Protein AF-A0A7J6QIU1-F1 (afdb_monomer_lite)

InterPro domains:
  IPR001313 Pumilio RNA-binding repeat [PF22493] (94-292)
  IPR011989 Armadillo-like helical [G3DSA:1.25.10.10] (84-327)
  IPR016024 Armadillo-type fold [SSF48371] (84-290)
  IPR040000 Nucleolar protein 9 [PTHR13102] (8-324)

Structure (mmCIF, N/CA/C/O backbone):
data_AF-A0A7J6QIU1-F1
#
_entry.id   AF-A0A7J6QIU1-F1
#
loop_
_atom_site.group_PDB
_atom_site.id
_atom_site.type_symbol
_atom_site.label_atom_id
_atom_site.label_alt_id
_atom_site.label_comp_id
_atom_site.label_asym_id
_atom_site.label_entity_id
_atom_site.label_seq_id
_atom_site.pdbx_PDB_ins_code
_atom_site.Cartn_x
_atom_site.Cartn_y
_atom_site.Cartn_z
_atom_site.occupancy
_atom_site.B_iso_or_equiv
_atom_site.auth_seq_id
_atom_site.auth_comp_id
_atom_site.auth_asym_id
_atom_site.auth_atom_id
_atom_site.pdbx_PDB_model_num
ATOM 1 N N . MET A 1 1 ? -42.767 -22.119 -33.514 1.00 36.78 1 MET A N 1
ATOM 2 C CA . MET A 1 1 ? -41.314 -21.847 -33.456 1.00 36.78 1 MET A CA 1
ATOM 3 C C . MET A 1 1 ? -41.121 -20.364 -33.173 1.00 36.78 1 MET A C 1
ATOM 5 O O . MET A 1 1 ? -41.466 -19.551 -34.016 1.00 36.78 1 MET A O 1
ATOM 9 N N . ALA A 1 2 ? -40.679 -20.018 -31.964 1.00 30.23 2 ALA A N 1
ATOM 10 C CA . ALA A 1 2 ? -40.551 -18.645 -31.479 1.00 30.23 2 ALA A CA 1
ATOM 11 C C . ALA A 1 2 ? -39.072 -18.321 -31.211 1.00 30.23 2 ALA A C 1
ATOM 13 O O . ALA A 1 2 ? -38.379 -19.112 -30.572 1.00 30.23 2 ALA A O 1
ATOM 14 N N . ARG A 1 3 ? -38.589 -17.160 -31.667 1.00 31.58 3 ARG A N 1
ATOM 15 C CA . ARG A 1 3 ? -37.343 -16.544 -31.185 1.00 31.58 3 ARG A CA 1
ATOM 16 C C . ARG A 1 3 ? -37.583 -15.052 -30.982 1.00 31.58 3 ARG A C 1
ATOM 18 O O . ARG A 1 3 ? -37.789 -14.312 -31.937 1.00 31.58 3 ARG A O 1
ATOM 25 N N . GLY A 1 4 ? -37.623 -14.673 -29.706 1.00 28.19 4 GLY A N 1
ATOM 26 C CA . GLY A 1 4 ? -37.932 -13.340 -29.206 1.00 28.19 4 GLY A CA 1
ATOM 27 C C . GLY A 1 4 ? -36.734 -12.392 -29.204 1.00 28.19 4 GLY A C 1
ATOM 28 O O . GLY A 1 4 ? -35.572 -12.806 -29.212 1.00 28.19 4 GLY A O 1
ATOM 29 N N . GLY A 1 5 ? -37.076 -11.104 -29.207 1.00 27.61 5 GLY A N 1
ATOM 30 C CA . GLY A 1 5 ? -36.184 -9.959 -29.316 1.00 27.61 5 GLY A CA 1
ATOM 31 C C . GLY A 1 5 ? -35.205 -9.797 -28.152 1.00 27.61 5 GLY A C 1
ATOM 32 O O . GLY A 1 5 ? -35.505 -10.087 -26.995 1.00 27.61 5 GLY A O 1
ATOM 33 N N . ARG A 1 6 ? -34.017 -9.274 -28.474 1.00 31.78 6 ARG A N 1
ATOM 34 C CA . ARG A 1 6 ? -33.036 -8.786 -27.500 1.00 31.78 6 ARG A CA 1
ATOM 35 C C . ARG A 1 6 ? -33.306 -7.311 -27.213 1.00 31.78 6 ARG A C 1
ATOM 37 O O . ARG A 1 6 ? -33.103 -6.458 -28.073 1.00 31.78 6 ARG A O 1
ATOM 44 N N . ASN A 1 7 ? -33.718 -7.030 -25.981 1.00 31.08 7 ASN A N 1
ATOM 45 C CA . ASN A 1 7 ? -33.859 -5.684 -25.439 1.00 31.08 7 ASN A CA 1
ATOM 46 C C . ASN A 1 7 ? -32.484 -5.025 -25.234 1.00 31.08 7 ASN A C 1
ATOM 48 O O . ASN A 1 7 ? -31.711 -5.424 -24.364 1.00 31.08 7 ASN A O 1
ATOM 52 N N . ARG A 1 8 ? -32.209 -3.973 -26.012 1.00 30.28 8 ARG A N 1
ATOM 53 C CA . ARG A 1 8 ? -31.199 -2.942 -25.725 1.00 30.28 8 ARG A CA 1
ATOM 54 C C . ARG A 1 8 ? -31.818 -1.944 -24.740 1.00 30.28 8 ARG A C 1
ATOM 56 O O . ARG A 1 8 ? -32.679 -1.164 -25.138 1.00 30.28 8 ARG A O 1
ATOM 63 N N . ARG A 1 9 ? -31.388 -1.931 -23.475 1.00 31.69 9 ARG A N 1
ATOM 64 C CA . ARG A 1 9 ? -31.675 -0.806 -22.567 1.00 31.69 9 ARG A CA 1
ATOM 65 C C . ARG A 1 9 ? -30.620 0.282 -22.780 1.00 31.69 9 ARG A C 1
ATOM 67 O O . ARG A 1 9 ? -29.434 0.048 -22.573 1.00 31.69 9 ARG A O 1
ATOM 74 N N . LYS A 1 10 ? -31.086 1.438 -23.258 1.00 30.11 10 LYS A N 1
ATOM 75 C CA . LYS A 1 10 ? -30.358 2.707 -23.372 1.00 30.11 10 LYS A CA 1
ATOM 76 C C . LYS A 1 10 ? -30.157 3.288 -21.965 1.00 30.11 10 LYS A C 1
ATOM 78 O O . LYS A 1 10 ? -31.114 3.320 -21.195 1.00 30.11 10 LYS A O 1
ATOM 83 N N . SER A 1 11 ? -28.947 3.742 -21.640 1.00 30.48 11 SER A N 1
ATOM 84 C CA . SER A 1 11 ? -28.700 4.578 -20.461 1.00 30.48 11 SER A CA 1
ATOM 85 C C . SER A 1 11 ? -29.216 5.985 -20.752 1.00 30.48 11 SER A C 1
ATOM 87 O O . SER A 1 11 ? -28.728 6.649 -21.667 1.00 30.48 11 SER A O 1
ATOM 89 N N . VAL A 1 12 ? -30.233 6.408 -20.010 1.00 29.86 12 VAL A N 1
ATOM 90 C CA . VAL A 1 12 ? -30.783 7.764 -20.057 1.00 29.86 12 VAL A CA 1
ATOM 91 C C . VAL A 1 12 ? -29.839 8.676 -19.276 1.00 29.86 12 VAL A C 1
ATOM 93 O O . VAL A 1 12 ? -29.546 8.409 -18.113 1.00 29.86 12 VAL A O 1
ATOM 96 N N . GLY A 1 13 ? -29.318 9.703 -19.948 1.00 24.77 13 GLY A N 1
ATOM 97 C CA . GLY A 1 13 ? -28.590 10.801 -19.322 1.00 24.77 13 GLY A CA 1
ATOM 98 C C . GLY A 1 13 ? -29.571 11.777 -18.681 1.00 24.77 13 GLY A C 1
ATOM 99 O O . GLY A 1 13 ? -30.611 12.073 -19.264 1.00 24.77 13 GLY A O 1
ATOM 100 N N . TYR A 1 14 ? -29.238 12.266 -17.491 1.00 26.31 14 TYR A N 1
ATOM 101 C CA . TYR A 1 14 ? -29.950 13.370 -16.860 1.00 26.31 14 TYR A CA 1
ATOM 102 C C . TYR A 1 14 ? -29.273 14.686 -17.253 1.00 26.31 14 TYR A C 1
ATOM 104 O O . TYR A 1 14 ? -28.137 14.951 -16.864 1.00 26.31 14 TYR A O 1
ATOM 112 N N . GLN A 1 15 ? -29.978 15.476 -18.063 1.00 27.39 15 GLN A N 1
ATOM 113 C CA . GLN A 1 15 ? -29.749 16.909 -18.232 1.00 27.39 15 GLN A CA 1
ATOM 114 C C . GLN A 1 15 ? -30.220 17.628 -16.963 1.00 27.39 15 GLN A C 1
ATOM 116 O O . GLN A 1 15 ? -31.319 17.369 -16.478 1.00 27.39 15 GLN A O 1
ATOM 121 N N . GLN A 1 16 ? -29.386 18.523 -16.435 1.00 29.70 16 GLN A N 1
ATOM 122 C CA . GLN A 1 16 ? -29.794 19.527 -15.456 1.00 29.70 16 GLN A CA 1
ATOM 123 C C . GLN A 1 16 ? -30.553 20.637 -16.185 1.00 29.70 16 GLN A C 1
ATOM 125 O O . GLN A 1 16 ? -30.027 21.233 -17.125 1.00 29.70 16 GLN A O 1
ATOM 130 N N . GLN A 1 17 ? -31.770 20.913 -15.732 1.00 28.75 17 GLN A N 1
ATOM 131 C CA . GLN A 1 17 ? -32.509 22.131 -16.032 1.00 28.75 17 GLN A CA 1
ATOM 132 C C . GLN A 1 17 ? -32.876 22.745 -14.676 1.00 28.75 17 GLN A C 1
ATOM 134 O O . GLN A 1 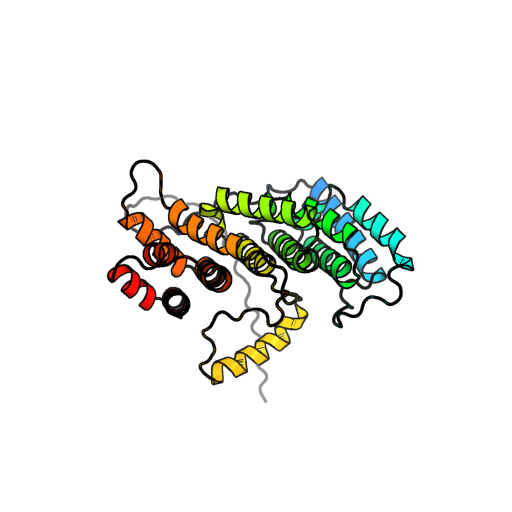17 ? -33.402 22.049 -13.809 1.00 28.75 17 GLN A O 1
ATOM 139 N N . GLN A 1 18 ? -32.456 23.993 -14.475 1.00 30.31 18 GLN A N 1
ATOM 140 C CA . GLN A 1 18 ? -32.787 24.828 -13.321 1.00 30.31 18 GLN A CA 1
ATOM 141 C C . GLN A 1 18 ? -34.277 25.170 -13.341 1.00 30.31 18 GLN A C 1
ATOM 143 O O . GLN A 1 18 ? -34.798 25.403 -14.425 1.00 30.31 18 GLN A O 1
ATOM 148 N N . ASP A 1 19 ? -34.901 25.230 -12.164 1.00 25.64 19 ASP A N 1
ATOM 149 C CA . ASP A 1 19 ? -35.848 26.286 -11.787 1.00 25.64 19 ASP A CA 1
ATOM 150 C C . ASP A 1 19 ? -36.018 26.312 -10.254 1.00 25.64 19 ASP A C 1
ATOM 152 O O . ASP A 1 19 ? -36.034 25.269 -9.592 1.00 25.64 19 ASP A O 1
ATOM 156 N N . ASP A 1 20 ? -36.067 27.534 -9.720 1.00 29.69 20 ASP A N 1
ATOM 157 C CA . ASP A 1 20 ? -36.323 27.922 -8.328 1.00 29.69 20 ASP A CA 1
ATOM 158 C C . ASP A 1 20 ? -37.738 27.521 -7.869 1.00 29.69 20 ASP A C 1
ATOM 160 O O . ASP A 1 20 ? -38.693 27.725 -8.611 1.00 29.69 20 ASP A O 1
ATOM 164 N N . ASP A 1 21 ? -37.892 27.010 -6.637 1.00 29.33 21 ASP A N 1
ATOM 165 C CA . ASP A 1 21 ? -38.668 27.688 -5.580 1.00 29.33 21 ASP A CA 1
ATOM 166 C C . ASP A 1 21 ? -38.754 26.884 -4.258 1.00 29.33 21 ASP A C 1
ATOM 168 O O . ASP A 1 21 ? -39.082 25.700 -4.216 1.00 29.33 21 ASP A O 1
ATOM 172 N N . THR A 1 22 ? -38.456 27.599 -3.172 1.00 33.88 22 THR A N 1
ATOM 173 C CA . THR A 1 22 ? -38.810 27.434 -1.744 1.00 33.88 22 THR A CA 1
ATOM 174 C C . THR A 1 22 ? -39.519 26.157 -1.222 1.00 33.88 22 THR A C 1
ATOM 176 O O . THR A 1 22 ? -40.690 25.920 -1.508 1.00 33.88 22 THR A O 1
ATOM 179 N N . ARG A 1 23 ? -38.894 25.460 -0.245 1.00 29.14 23 ARG A N 1
ATOM 180 C CA . ARG A 1 23 ? -39.424 25.203 1.128 1.00 29.14 23 ARG A CA 1
ATOM 181 C C . ARG A 1 23 ? -38.538 24.275 1.980 1.00 29.14 23 ARG A C 1
ATOM 183 O O . ARG A 1 23 ? -37.731 23.508 1.477 1.00 29.14 23 ARG A O 1
ATOM 190 N N . ASN A 1 24 ? -38.722 24.450 3.284 1.00 30.06 24 ASN A N 1
ATOM 191 C CA . ASN A 1 24 ? -37.885 24.096 4.424 1.00 30.06 24 ASN A CA 1
ATOM 192 C C . ASN A 1 24 ? -38.049 22.640 4.920 1.00 30.06 24 ASN A C 1
ATOM 194 O O . ASN A 1 24 ? -39.092 22.027 4.706 1.00 30.06 24 ASN A O 1
ATOM 198 N N . ASP A 1 25 ? -37.042 22.227 5.695 1.00 29.19 25 ASP A N 1
ATOM 199 C CA . ASP A 1 25 ? -37.013 21.222 6.771 1.00 29.19 25 ASP A CA 1
ATOM 200 C C . ASP A 1 25 ? -36.738 19.726 6.484 1.00 29.19 25 ASP A C 1
ATOM 202 O O . ASP A 1 25 ? -37.529 18.966 5.933 1.00 29.19 25 ASP A O 1
ATOM 206 N N . ASP A 1 26 ? -35.584 19.351 7.047 1.00 28.38 26 ASP A N 1
ATOM 207 C CA . ASP A 1 26 ? -35.326 18.228 7.948 1.00 28.38 26 ASP A CA 1
ATOM 208 C C . ASP A 1 26 ? -34.784 16.878 7.444 1.00 28.38 26 ASP A C 1
ATOM 210 O O . ASP A 1 26 ? -35.423 16.067 6.778 1.00 28.38 26 ASP A O 1
ATOM 214 N N . ASN A 1 27 ? -33.582 16.617 7.969 1.00 33.28 27 ASN A N 1
ATOM 215 C CA . ASN A 1 27 ? -33.066 15.327 8.402 1.00 33.28 27 ASN A CA 1
ATOM 216 C C . ASN A 1 27 ? -32.809 14.266 7.321 1.00 33.28 27 ASN A C 1
ATOM 218 O O . ASN A 1 27 ? -33.385 13.180 7.307 1.00 33.28 27 ASN A O 1
ATOM 222 N N . THR A 1 28 ? -31.833 14.543 6.458 1.00 28.92 28 THR A N 1
ATOM 223 C CA . THR A 1 28 ? -31.061 13.482 5.797 1.00 28.92 28 THR A CA 1
ATOM 224 C C . THR A 1 28 ? -29.641 13.514 6.337 1.00 28.92 28 THR A C 1
ATOM 226 O O . THR A 1 28 ? -28.910 14.483 6.145 1.00 28.92 28 THR A O 1
ATOM 229 N N . THR A 1 29 ? -29.264 12.441 7.030 1.00 33.94 29 THR A N 1
ATOM 230 C CA . THR A 1 29 ? -27.893 12.104 7.410 1.00 33.94 29 THR A CA 1
ATOM 231 C C . THR A 1 29 ? -27.000 12.191 6.178 1.00 33.94 29 THR A C 1
ATOM 233 O O . THR A 1 29 ? -26.947 11.288 5.341 1.00 33.94 29 THR A O 1
ATOM 236 N N . ALA A 1 30 ? -26.329 13.331 6.035 1.00 31.30 30 ALA A N 1
ATOM 237 C CA . ALA A 1 30 ? -25.348 13.542 4.996 1.00 31.30 30 ALA A CA 1
ATOM 238 C C . ALA A 1 30 ? -24.200 12.563 5.245 1.00 31.30 30 ALA A C 1
ATOM 240 O O . ALA A 1 30 ? -23.493 12.665 6.247 1.00 31.30 30 ALA A O 1
ATOM 241 N N . ALA A 1 31 ? -24.018 11.606 4.334 1.00 31.16 31 ALA A N 1
ATOM 242 C CA . ALA A 1 31 ? -22.770 10.864 4.253 1.00 31.16 31 ALA A CA 1
ATOM 243 C C . ALA A 1 31 ? -21.611 11.880 4.241 1.00 31.16 31 ALA A C 1
ATOM 245 O O . ALA A 1 31 ? -21.725 12.896 3.539 1.00 31.16 31 ALA A O 1
ATOM 246 N N . PRO A 1 32 ? -20.530 11.656 5.010 1.00 36.25 32 PRO A N 1
ATOM 247 C CA . PRO A 1 32 ? -19.437 12.610 5.083 1.00 36.25 32 PRO A CA 1
ATOM 248 C C . PRO A 1 32 ? -18.930 12.879 3.666 1.00 36.25 32 PRO A C 1
ATOM 250 O O . PRO A 1 32 ? -18.638 11.960 2.894 1.00 36.25 32 PRO A O 1
ATOM 253 N N . ARG A 1 33 ? -18.936 14.164 3.297 1.00 36.44 33 ARG A N 1
ATOM 254 C CA . ARG A 1 33 ? -18.501 14.638 1.986 1.00 36.44 33 ARG A CA 1
ATOM 255 C C . ARG A 1 33 ? -17.090 14.115 1.752 1.00 36.44 33 ARG A C 1
ATOM 257 O O . ARG A 1 33 ? -16.211 14.310 2.582 1.00 36.44 33 ARG A O 1
ATOM 264 N N . ARG A 1 34 ? -16.892 13.445 0.617 1.00 39.56 34 ARG A N 1
ATOM 265 C CA . ARG A 1 34 ? -15.575 13.063 0.109 1.00 39.56 34 ARG A CA 1
ATOM 266 C C . ARG A 1 34 ? -14.724 14.334 0.096 1.00 39.56 34 ARG A C 1
ATOM 268 O O . ARG A 1 34 ? -14.998 15.214 -0.718 1.00 39.56 34 ARG A O 1
ATOM 275 N N . ASN A 1 35 ? -13.775 14.460 1.025 1.00 43.00 35 ASN A N 1
ATOM 276 C CA . ASN A 1 35 ? -12.817 15.559 0.998 1.00 43.00 35 ASN A CA 1
ATOM 277 C C . ASN A 1 35 ? -12.198 15.594 -0.407 1.00 43.00 35 ASN A C 1
ATOM 279 O O . ASN A 1 35 ? -11.912 14.547 -0.995 1.00 43.00 35 ASN A O 1
ATOM 283 N N . GLU A 1 36 ? -12.034 16.790 -0.969 1.00 47.22 36 GLU A N 1
ATOM 284 C CA . GLU A 1 36 ? -11.439 17.034 -2.291 1.00 47.22 36 GLU A CA 1
ATOM 285 C C . GLU A 1 36 ? -9.927 16.708 -2.324 1.00 47.22 36 GLU A C 1
ATOM 287 O O . GLU A 1 36 ? -9.156 17.320 -3.051 1.00 47.22 36 GLU A O 1
ATOM 292 N N . THR A 1 37 ? -9.473 15.734 -1.534 1.00 56.28 37 THR A N 1
ATOM 293 C CA . THR A 1 37 ? -8.076 15.322 -1.335 1.00 56.28 37 THR A CA 1
ATOM 294 C C . THR A 1 37 ? -7.555 14.385 -2.426 1.00 56.28 37 THR A C 1
ATOM 296 O O . THR A 1 37 ? -6.500 13.771 -2.279 1.00 56.28 37 THR A O 1
ATOM 299 N N . GLY A 1 38 ? -8.280 14.266 -3.541 1.00 59.56 38 GLY A N 1
ATOM 300 C CA . GLY A 1 38 ? -7.782 13.582 -4.727 1.00 59.56 38 GLY A CA 1
ATOM 301 C C . GLY A 1 38 ? -6.677 14.393 -5.413 1.00 59.56 38 GLY A C 1
ATOM 302 O O . GLY A 1 38 ? -6.621 15.616 -5.270 1.00 59.56 38 GLY A O 1
ATOM 303 N N . PRO A 1 39 ? -5.801 13.742 -6.192 1.00 69.50 39 PRO A N 1
ATOM 304 C CA . PRO A 1 39 ? -4.789 14.466 -6.943 1.00 69.50 39 PRO A CA 1
ATOM 305 C C . PRO A 1 39 ? -5.426 15.466 -7.922 1.00 69.50 39 PRO A C 1
ATOM 307 O O . PRO A 1 39 ? -6.485 15.184 -8.497 1.00 69.50 39 PRO A O 1
ATOM 310 N N . PRO A 1 40 ? -4.780 16.621 -8.163 1.00 74.25 40 PRO A N 1
ATOM 311 C CA . PRO A 1 40 ? -5.314 17.647 -9.047 1.00 74.25 40 PRO A CA 1
ATOM 312 C C . PRO A 1 40 ? -5.451 17.140 -10.486 1.00 74.25 40 PRO A C 1
ATOM 314 O O . PRO A 1 40 ? -4.697 16.284 -10.959 1.00 74.25 40 PRO A O 1
ATOM 317 N N . ALA A 1 41 ? -6.402 17.718 -11.220 1.00 77.19 41 ALA A N 1
ATOM 318 C CA . ALA A 1 41 ? -6.614 17.382 -12.621 1.00 77.19 41 ALA A CA 1
ATOM 319 C C . ALA A 1 41 ? -5.357 17.666 -13.465 1.00 77.19 41 ALA A C 1
ATOM 321 O O . ALA A 1 41 ? -4.761 18.741 -13.408 1.00 77.19 41 ALA A O 1
ATOM 322 N N . ARG A 1 42 ? -4.972 16.697 -14.303 1.0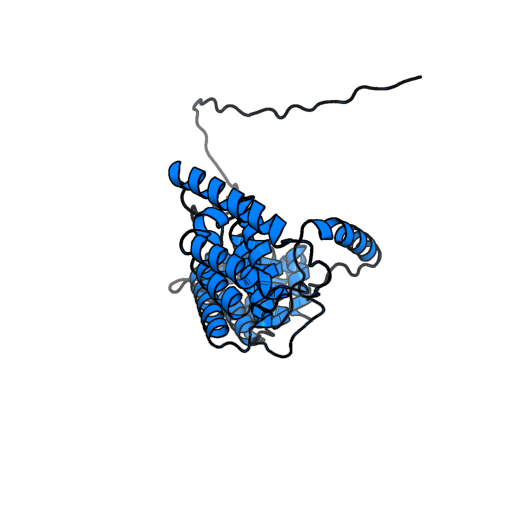0 82.00 42 ARG A N 1
ATOM 323 C CA . ARG A 1 42 ? -3.783 16.801 -15.163 1.00 82.00 42 ARG A CA 1
ATOM 324 C C . ARG A 1 42 ? -3.951 17.813 -16.295 1.00 82.00 42 ARG A C 1
ATOM 326 O O . ARG A 1 42 ? -4.988 17.833 -16.966 1.00 82.00 42 ARG A O 1
ATOM 333 N N . SER A 1 43 ? -2.867 18.528 -16.602 1.00 88.25 43 SER A N 1
ATOM 334 C CA . SER A 1 43 ? -2.737 19.322 -17.830 1.00 88.25 43 SER A CA 1
ATOM 335 C C . SER A 1 43 ? -2.778 18.439 -19.088 1.00 88.25 43 SER A C 1
ATOM 337 O O . SER A 1 43 ? -2.516 17.235 -19.033 1.00 88.25 43 SER A O 1
ATOM 339 N N . LEU A 1 44 ? -3.093 19.025 -20.250 1.00 87.81 44 LEU A N 1
ATOM 340 C CA . LEU A 1 44 ? -3.106 18.294 -21.528 1.00 87.81 44 LEU A CA 1
ATOM 341 C C . LEU A 1 44 ? -1.732 17.705 -21.875 1.00 87.81 44 LEU A C 1
ATOM 343 O O . LEU A 1 44 ? -1.653 16.544 -22.265 1.00 87.81 44 LEU A O 1
ATOM 347 N N . ALA A 1 45 ? -0.657 18.464 -21.651 1.00 90.38 45 ALA A N 1
ATOM 348 C CA . ALA A 1 45 ? 0.709 17.988 -21.866 1.00 90.38 45 ALA A CA 1
ATOM 349 C C . ALA A 1 45 ? 1.044 16.782 -20.971 1.00 90.38 45 ALA A C 1
ATOM 351 O O . ALA A 1 45 ? 1.616 15.800 -21.439 1.00 90.38 45 ALA A O 1
ATOM 352 N N . ALA A 1 46 ? 0.622 16.808 -19.701 1.00 89.38 46 ALA A N 1
ATOM 353 C CA . ALA A 1 46 ? 0.810 15.686 -18.784 1.00 89.38 46 ALA A CA 1
ATOM 354 C C . ALA A 1 46 ? 0.009 14.443 -19.209 1.00 89.38 46 ALA A C 1
ATOM 356 O O . ALA A 1 46 ? 0.479 13.320 -19.036 1.00 89.38 46 ALA A O 1
ATOM 357 N N . LYS A 1 47 ? -1.187 14.627 -19.784 1.00 89.75 47 LYS A N 1
ATOM 358 C CA . LYS A 1 47 ? -1.988 13.521 -20.329 1.00 89.75 47 LYS A CA 1
ATOM 359 C C . LYS A 1 47 ? -1.319 12.875 -21.536 1.00 89.75 47 LYS A C 1
ATOM 361 O O . LYS A 1 47 ? -1.308 11.652 -21.609 1.00 89.75 47 LYS A O 1
ATOM 366 N N . GLU A 1 48 ? -0.770 13.664 -22.453 1.00 92.88 48 GLU A N 1
ATOM 367 C CA . GLU A 1 48 ? -0.101 13.116 -23.636 1.00 92.88 48 GLU A CA 1
ATOM 368 C C . GLU A 1 48 ? 1.175 12.369 -23.249 1.00 92.88 48 GLU A C 1
ATOM 370 O O . GLU A 1 48 ? 1.324 11.194 -23.571 1.00 92.88 48 GLU A O 1
ATOM 375 N N . LYS A 1 49 ? 1.997 12.977 -22.387 1.00 93.38 49 LYS A N 1
ATOM 376 C CA . LYS A 1 49 ? 3.189 12.325 -21.843 1.00 93.38 49 LYS A CA 1
ATOM 377 C C . LYS A 1 49 ? 2.868 11.018 -21.102 1.00 93.38 49 LYS A C 1
ATOM 379 O O . LYS A 1 49 ? 3.592 10.035 -21.232 1.00 93.38 49 LYS A O 1
ATOM 384 N N . ALA A 1 50 ? 1.759 10.965 -20.358 1.00 92.75 50 ALA A N 1
ATOM 385 C CA . ALA A 1 50 ? 1.312 9.734 -19.703 1.00 92.75 50 ALA A CA 1
ATOM 386 C C . ALA A 1 50 ? 0.947 8.624 -20.706 1.00 92.75 50 ALA A C 1
ATOM 388 O O . ALA A 1 50 ? 1.215 7.451 -20.434 1.00 92.75 50 ALA A O 1
ATOM 389 N N . LYS A 1 51 ? 0.351 8.968 -21.857 1.00 94.25 51 LYS A N 1
ATOM 390 C CA . LYS A 1 51 ? 0.048 7.994 -22.916 1.00 94.25 51 LYS A CA 1
ATOM 391 C C . LYS A 1 51 ? 1.322 7.449 -23.545 1.00 94.25 51 LYS A C 1
ATOM 393 O O . LYS A 1 51 ? 1.420 6.233 -23.699 1.00 94.25 51 LYS A O 1
ATOM 398 N N . ASP A 1 52 ? 2.280 8.318 -23.852 1.00 95.50 52 ASP A N 1
ATOM 399 C CA . ASP A 1 52 ? 3.563 7.923 -24.440 1.00 95.50 52 ASP A CA 1
ATOM 400 C C . ASP A 1 52 ? 4.307 6.969 -23.508 1.00 95.50 52 ASP A C 1
ATOM 402 O O . ASP A 1 52 ? 4.681 5.865 -23.907 1.00 95.50 52 ASP A O 1
ATOM 406 N N . LEU A 1 53 ? 4.400 7.327 -22.225 1.00 95.25 53 LEU A N 1
ATOM 407 C CA . LEU A 1 53 ? 5.045 6.496 -21.212 1.00 95.25 53 LEU A CA 1
ATOM 408 C C . LEU A 1 53 ? 4.306 5.165 -20.994 1.00 95.25 53 LEU A C 1
ATOM 410 O O . LEU A 1 53 ? 4.922 4.115 -20.814 1.00 95.25 53 LEU A O 1
ATOM 414 N N . THR A 1 54 ? 2.974 5.178 -21.066 1.00 94.50 54 THR A N 1
ATOM 415 C CA . THR A 1 54 ? 2.162 3.953 -21.005 1.00 94.50 54 THR A CA 1
ATOM 416 C C . THR A 1 54 ? 2.398 3.058 -22.222 1.00 94.50 54 THR A C 1
ATOM 418 O O . THR A 1 54 ? 2.452 1.836 -22.081 1.00 94.50 54 THR A O 1
ATOM 421 N N . SER A 1 55 ? 2.536 3.642 -23.415 1.00 94.81 55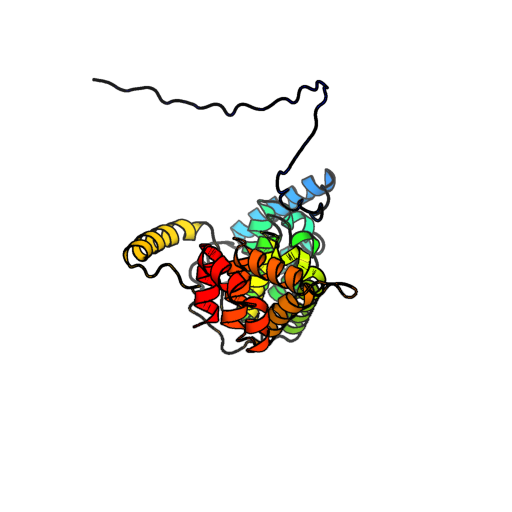 SER A N 1
ATOM 422 C CA . SER A 1 55 ? 2.862 2.913 -24.643 1.00 94.81 55 SER A CA 1
ATOM 423 C C . SER A 1 55 ? 4.254 2.290 -24.551 1.00 94.81 55 SER A C 1
ATOM 425 O O . SER A 1 55 ? 4.412 1.098 -24.805 1.00 94.81 55 SER A O 1
ATOM 427 N N . TYR A 1 56 ? 5.237 3.057 -24.075 1.00 94.56 56 TYR A N 1
ATOM 428 C CA . TYR A 1 56 ? 6.592 2.578 -23.819 1.00 94.56 56 TYR A CA 1
ATOM 429 C C . TYR A 1 56 ? 6.604 1.381 -22.856 1.00 94.56 56 TYR A C 1
ATOM 431 O O . TYR A 1 56 ? 7.106 0.311 -23.205 1.00 94.56 56 TYR A O 1
ATOM 439 N N . LEU A 1 57 ? 5.960 1.504 -21.688 1.00 92.56 57 LEU A N 1
ATOM 440 C CA . LEU A 1 57 ? 5.871 0.407 -20.719 1.00 92.56 57 LEU A CA 1
ATOM 441 C C . LEU A 1 57 ? 5.098 -0.811 -21.231 1.00 92.56 57 LEU A C 1
ATOM 443 O O . LEU A 1 57 ? 5.336 -1.930 -20.771 1.00 92.56 57 LEU A O 1
ATOM 447 N N . ARG A 1 58 ? 4.157 -0.624 -22.159 1.00 91.88 58 ARG A N 1
ATOM 448 C CA . ARG A 1 58 ? 3.485 -1.745 -22.818 1.00 91.88 58 ARG A CA 1
ATOM 449 C C . ARG A 1 58 ? 4.465 -2.521 -23.688 1.00 91.88 58 ARG A C 1
ATOM 451 O O . ARG A 1 58 ? 4.566 -3.727 -23.494 1.00 91.88 58 ARG A O 1
ATOM 458 N N . SER A 1 59 ? 5.199 -1.840 -24.565 1.00 90.44 59 SER A N 1
ATOM 459 C CA . SER A 1 59 ? 6.185 -2.463 -25.457 1.00 90.44 59 SER A CA 1
ATOM 460 C C . SER A 1 59 ? 7.291 -3.164 -24.670 1.00 90.44 59 SER A C 1
ATOM 462 O O . SER A 1 59 ? 7.601 -4.326 -24.916 1.00 90.44 59 SER A O 1
ATOM 464 N N . VAL A 1 60 ? 7.826 -2.498 -23.643 1.00 88.31 60 VAL A N 1
ATOM 465 C CA . VAL A 1 60 ? 8.772 -3.097 -22.689 1.00 88.31 60 VAL A CA 1
ATOM 466 C C . VAL A 1 60 ? 8.156 -4.317 -22.014 1.00 88.31 60 VAL A C 1
ATOM 468 O O . VAL A 1 60 ? 8.809 -5.344 -21.854 1.00 88.31 60 VAL A O 1
ATOM 471 N N . GLY A 1 61 ? 6.884 -4.220 -21.632 1.00 85.44 61 GLY A N 1
ATOM 472 C CA . GLY A 1 61 ? 6.166 -5.304 -20.988 1.00 85.44 61 GLY A CA 1
ATOM 473 C C . GLY A 1 61 ? 5.998 -6.547 -21.851 1.00 85.44 61 GLY A C 1
ATOM 474 O O . GLY A 1 61 ? 5.989 -7.647 -21.306 1.00 85.44 61 GLY A O 1
ATOM 475 N N . GLU A 1 62 ? 5.896 -6.392 -23.167 1.00 86.12 62 GLU A N 1
ATOM 476 C CA . GLU A 1 62 ? 5.860 -7.507 -24.115 1.00 86.12 62 GLU A CA 1
ATOM 477 C C . GLU A 1 62 ? 7.233 -8.181 -24.229 1.00 86.12 62 GLU A C 1
ATOM 479 O O . GLU A 1 62 ? 7.313 -9.407 -24.179 1.00 86.12 62 GLU A O 1
ATOM 484 N N . VAL A 1 63 ? 8.314 -7.395 -24.271 1.00 83.00 63 VAL A N 1
ATOM 485 C CA . VAL A 1 63 ? 9.695 -7.911 -24.329 1.00 83.00 63 VAL A CA 1
ATOM 486 C C . VAL A 1 63 ? 10.080 -8.633 -23.036 1.00 83.00 63 VAL A C 1
ATOM 488 O O . VAL A 1 63 ? 10.537 -9.773 -23.069 1.00 83.00 63 VAL A O 1
ATOM 491 N N . LEU A 1 64 ? 9.831 -8.003 -21.886 1.00 79.69 64 LEU A N 1
ATOM 492 C CA . LEU A 1 64 ? 10.120 -8.563 -20.561 1.00 79.69 64 LEU A CA 1
ATOM 493 C C . LEU A 1 64 ? 9.080 -9.599 -20.105 1.00 79.69 64 LEU A C 1
ATOM 495 O O . LEU A 1 64 ? 9.198 -10.148 -19.008 1.00 79.69 64 LEU A O 1
ATOM 499 N N . LYS A 1 65 ? 8.035 -9.845 -20.910 1.00 77.75 65 LYS A N 1
ATOM 500 C CA . LYS A 1 65 ? 6.929 -10.763 -20.595 1.00 77.75 65 LYS A CA 1
ATOM 501 C C . LYS A 1 65 ? 6.296 -10.475 -19.229 1.00 77.75 65 LYS A C 1
ATOM 503 O O . LYS A 1 65 ? 5.999 -11.379 -18.439 1.00 77.75 65 LYS A O 1
ATOM 508 N N . LEU A 1 66 ? 6.068 -9.189 -18.946 1.00 70.19 66 LEU A N 1
ATOM 509 C CA . LEU A 1 66 ? 5.461 -8.671 -17.719 1.00 70.19 66 LEU A CA 1
ATOM 510 C C . LEU A 1 66 ? 4.038 -9.237 -17.532 1.00 70.19 66 LEU A C 1
ATOM 512 O O . LEU A 1 66 ? 3.041 -8.629 -17.924 1.00 70.19 66 LEU A O 1
ATOM 516 N N . GLY A 1 67 ? 3.933 -10.409 -16.903 1.00 54.59 67 GLY A N 1
ATOM 517 C CA . GLY A 1 67 ? 2.669 -11.111 -16.655 1.00 54.59 67 GLY A CA 1
ATOM 518 C C . GLY A 1 67 ? 2.702 -12.625 -16.875 1.00 54.59 67 GLY A C 1
ATOM 519 O O . GLY A 1 67 ? 1.772 -13.298 -16.433 1.00 54.59 67 GLY A O 1
ATOM 520 N N . GLU A 1 68 ? 3.751 -13.171 -17.498 1.00 54.91 68 GLU A N 1
ATOM 521 C CA . GLU A 1 68 ? 3.871 -14.619 -17.748 1.00 54.91 68 GLU A CA 1
ATOM 522 C C . GLU A 1 68 ? 4.454 -15.394 -16.555 1.00 54.91 68 GLU A C 1
ATOM 524 O O . GLU A 1 68 ? 4.205 -16.591 -16.429 1.00 54.91 68 GLU A O 1
ATOM 529 N N . ALA A 1 69 ? 5.106 -14.711 -15.605 1.00 50.62 69 ALA A N 1
ATOM 530 C CA . ALA A 1 69 ? 5.661 -15.283 -14.370 1.00 50.62 69 ALA A CA 1
ATOM 531 C C . ALA A 1 69 ? 4.581 -15.651 -13.323 1.00 50.62 69 ALA A C 1
ATOM 533 O O . ALA A 1 69 ? 4.670 -15.321 -12.140 1.00 50.62 69 ALA A O 1
ATOM 534 N N . SER A 1 70 ? 3.517 -16.326 -13.761 1.00 44.34 70 SER A N 1
ATOM 535 C CA . SER A 1 70 ? 2.491 -16.902 -12.885 1.00 44.34 70 SER A CA 1
ATOM 536 C C . SER A 1 70 ? 3.023 -18.080 -12.060 1.00 44.34 70 SER A C 1
ATOM 538 O O . SER A 1 70 ? 2.378 -18.457 -11.082 1.00 44.34 70 SER A O 1
ATOM 540 N N . SER A 1 71 ? 4.159 -18.661 -12.462 1.00 48.12 71 SER A N 1
ATOM 541 C CA . SER A 1 71 ? 4.786 -19.835 -11.847 1.00 48.12 71 SER A CA 1
ATOM 542 C C . SER A 1 71 ? 5.741 -19.508 -10.697 1.00 48.12 71 SER A C 1
ATOM 544 O O . SER A 1 71 ? 6.125 -20.422 -9.981 1.00 48.12 71 SER A O 1
ATOM 546 N N . GLY A 1 72 ? 6.105 -18.237 -10.479 1.00 50.50 72 GLY A N 1
ATOM 547 C CA . GLY A 1 72 ? 7.092 -17.872 -9.453 1.00 50.50 72 GLY A CA 1
ATOM 548 C C . GLY A 1 72 ? 8.521 -18.329 -9.766 1.00 50.50 72 GLY A C 1
ATOM 549 O O . GLY A 1 72 ? 9.403 -18.130 -8.939 1.00 50.50 72 GLY A O 1
ATOM 550 N N . GLU A 1 73 ? 8.757 -18.907 -10.946 1.00 52.97 73 GLU A N 1
ATOM 551 C CA . GLU A 1 73 ? 10.101 -19.203 -11.428 1.00 52.97 73 GLU A CA 1
ATOM 552 C C . GLU A 1 73 ? 10.701 -17.932 -12.052 1.00 52.97 73 GLU A C 1
ATOM 554 O O . GLU A 1 73 ? 10.039 -17.303 -12.890 1.00 52.97 73 GLU A O 1
ATOM 559 N N . PRO A 1 74 ? 11.917 -17.526 -11.640 1.00 60.84 74 PRO A N 1
ATOM 560 C CA . PRO A 1 74 ? 12.647 -16.436 -12.275 1.00 60.84 74 PRO A CA 1
ATOM 561 C C . PRO A 1 74 ? 12.780 -16.683 -13.777 1.00 60.84 74 PRO A C 1
ATOM 563 O O . PRO A 1 74 ? 12.916 -17.827 -14.218 1.00 60.84 74 PRO A O 1
ATOM 566 N N . LEU A 1 75 ? 12.765 -15.619 -14.581 1.00 65.50 75 LEU A N 1
ATOM 567 C CA . LEU A 1 75 ? 13.076 -15.757 -15.999 1.00 65.50 75 LEU A CA 1
ATOM 568 C C . LEU A 1 75 ? 14.502 -16.316 -16.115 1.00 65.50 75 LEU A C 1
ATOM 570 O O . LEU A 1 75 ? 15.431 -15.765 -15.524 1.00 65.50 75 LEU A O 1
ATOM 574 N N . ALA A 1 76 ? 14.672 -17.384 -16.898 1.00 59.84 76 ALA A N 1
ATOM 575 C CA . ALA A 1 76 ? 15.953 -18.075 -17.068 1.00 59.84 76 ALA A CA 1
ATOM 576 C C . ALA A 1 76 ? 17.097 -17.166 -17.571 1.00 59.84 76 ALA A C 1
ATOM 578 O O . ALA A 1 76 ? 18.257 -17.550 -17.471 1.00 59.84 76 ALA A O 1
ATOM 579 N N . ASP A 1 77 ? 16.775 -15.969 -18.080 1.00 69.19 77 ASP A N 1
ATOM 580 C CA . ASP A 1 77 ? 17.741 -14.968 -18.531 1.00 69.19 77 ASP A CA 1
ATOM 581 C C . ASP A 1 77 ? 17.293 -13.525 -18.202 1.00 69.19 77 ASP A C 1
ATOM 583 O O . ASP A 1 77 ? 17.051 -12.683 -19.073 1.00 69.19 77 ASP A O 1
ATOM 587 N N . VAL A 1 78 ? 17.112 -13.222 -16.911 1.00 75.94 78 VAL A N 1
ATOM 588 C CA . VAL A 1 78 ? 16.966 -11.818 -16.473 1.00 75.94 78 VAL A CA 1
ATOM 589 C C . VAL A 1 78 ? 18.242 -11.022 -16.697 1.00 75.94 78 VAL A C 1
ATOM 591 O O . VAL A 1 78 ? 18.162 -9.838 -17.018 1.00 75.94 78 VAL A O 1
ATOM 594 N N . THR A 1 79 ? 19.406 -11.665 -16.595 1.00 75.50 79 THR A N 1
ATOM 595 C CA . THR A 1 79 ? 20.707 -11.009 -16.733 1.00 75.50 79 THR A CA 1
ATOM 596 C C . THR A 1 79 ? 20.875 -10.337 -18.096 1.00 75.50 79 THR A C 1
ATOM 598 O O . THR A 1 79 ? 21.295 -9.180 -18.133 1.00 75.50 79 THR A O 1
ATOM 601 N N . ALA A 1 80 ? 20.472 -10.974 -19.204 1.00 81.69 80 ALA A N 1
ATOM 602 C CA . ALA A 1 80 ? 20.519 -10.342 -20.527 1.00 81.69 80 ALA A CA 1
ATOM 603 C C . ALA A 1 80 ? 19.619 -9.102 -20.650 1.00 81.69 80 ALA A C 1
ATOM 605 O O . ALA A 1 80 ? 19.882 -8.219 -21.465 1.00 81.69 80 ALA A O 1
ATOM 606 N N . ASN A 1 81 ? 18.572 -9.009 -19.827 1.00 85.06 81 ASN A N 1
ATOM 607 C CA . ASN A 1 81 ? 17.612 -7.910 -19.853 1.00 85.06 81 ASN A CA 1
ATOM 608 C C . ASN A 1 81 ? 17.924 -6.796 -18.840 1.00 85.06 81 ASN A C 1
ATOM 610 O O . ASN A 1 81 ? 17.237 -5.775 -18.850 1.00 85.06 81 ASN A O 1
ATOM 614 N N . LEU A 1 82 ? 18.961 -6.934 -18.001 1.00 87.31 82 LEU A N 1
ATOM 615 C CA . LEU A 1 82 ? 19.336 -5.918 -17.006 1.00 87.31 82 LEU A CA 1
ATOM 616 C C . LEU A 1 82 ? 19.558 -4.519 -17.604 1.00 87.31 82 LEU A C 1
ATOM 618 O O . LEU A 1 82 ? 19.001 -3.570 -17.052 1.00 87.31 82 LEU A O 1
ATOM 622 N N . PRO A 1 83 ? 20.268 -4.342 -18.740 1.00 89.88 83 PRO A N 1
ATOM 623 C CA . PRO A 1 83 ? 20.439 -3.011 -19.328 1.00 89.88 83 PRO A CA 1
ATOM 624 C C . PRO A 1 83 ? 19.108 -2.372 -19.738 1.00 89.88 83 PRO A C 1
ATOM 626 O O . PRO A 1 83 ? 18.914 -1.169 -19.575 1.00 89.88 83 PRO A O 1
ATOM 629 N N . MET A 1 84 ? 18.169 -3.181 -20.236 1.00 90.50 84 MET A N 1
ATOM 630 C CA . MET A 1 84 ? 16.830 -2.716 -20.593 1.00 90.50 84 MET A CA 1
ATOM 631 C C . MET A 1 84 ? 16.027 -2.339 -19.347 1.00 90.50 84 MET A C 1
ATOM 633 O O . MET A 1 84 ? 15.366 -1.307 -19.342 1.00 90.50 84 MET A O 1
ATOM 637 N N . ILE A 1 85 ? 16.102 -3.143 -18.284 1.00 92.12 85 ILE A N 1
ATOM 638 C CA . ILE A 1 85 ? 15.436 -2.859 -17.007 1.00 92.12 85 ILE A CA 1
ATOM 639 C C . ILE A 1 85 ? 15.966 -1.550 -16.412 1.00 92.12 85 ILE A C 1
ATOM 641 O O . ILE A 1 85 ? 15.168 -0.688 -16.051 1.00 92.12 85 ILE A O 1
ATOM 645 N N . ALA A 1 86 ? 17.286 -1.360 -16.385 1.00 93.62 86 ALA A N 1
ATOM 646 C CA . ALA A 1 86 ? 17.910 -0.127 -15.915 1.00 93.62 86 ALA A CA 1
ATOM 647 C C . ALA A 1 86 ? 17.451 1.094 -16.732 1.00 93.62 86 ALA A C 1
ATOM 649 O O . ALA A 1 86 ? 17.058 2.105 -16.156 1.00 93.62 86 ALA A O 1
ATOM 650 N N . ALA A 1 87 ? 17.415 0.982 -18.066 1.00 94.88 87 ALA A N 1
ATOM 651 C CA . ALA A 1 87 ? 16.931 2.054 -18.936 1.00 94.88 87 ALA A CA 1
ATOM 652 C C . ALA A 1 87 ? 15.455 2.402 -18.675 1.00 94.88 87 ALA A C 1
ATOM 654 O O . ALA A 1 87 ? 15.091 3.575 -18.650 1.00 94.88 87 ALA A O 1
ATOM 655 N N . VAL A 1 88 ? 14.610 1.394 -18.436 1.00 95.25 88 VAL A N 1
ATOM 656 C CA . VAL A 1 88 ? 13.195 1.597 -18.092 1.00 95.25 88 VAL A CA 1
ATOM 657 C C . VAL A 1 88 ? 13.060 2.332 -16.764 1.00 95.25 88 VAL A C 1
ATOM 659 O O . VAL A 1 88 ? 12.261 3.259 -16.662 1.00 95.25 88 VAL A O 1
ATOM 662 N N . LEU A 1 89 ? 13.816 1.930 -15.741 1.00 96.44 89 LEU A N 1
ATOM 663 C CA . LEU A 1 89 ? 13.755 2.559 -14.421 1.00 96.44 89 LEU A CA 1
ATOM 664 C C . LEU A 1 89 ? 14.238 4.008 -14.452 1.00 96.44 89 LEU A C 1
ATOM 666 O O . LEU A 1 89 ? 13.628 4.853 -13.798 1.00 96.44 89 LEU A O 1
ATOM 670 N N . GLU A 1 90 ? 15.272 4.298 -15.242 1.00 96.62 90 GLU A N 1
ATOM 671 C CA . GLU A 1 90 ? 15.756 5.664 -15.426 1.00 96.62 90 GLU A CA 1
ATOM 672 C C . GLU A 1 90 ? 14.741 6.524 -16.192 1.00 96.62 90 GLU A C 1
ATOM 674 O O . GLU A 1 90 ? 14.460 7.643 -15.773 1.00 96.62 90 GLU A O 1
ATOM 679 N N . GLU A 1 91 ? 14.101 5.995 -17.242 1.00 95.94 91 GLU A N 1
ATOM 680 C CA . GLU A 1 91 ? 13.036 6.713 -17.961 1.00 95.94 91 GLU A CA 1
ATOM 681 C C . GLU A 1 91 ? 11.841 7.028 -17.045 1.00 95.94 91 GLU A C 1
ATOM 683 O O . GLU A 1 91 ? 11.247 8.103 -17.116 1.00 95.94 91 GLU A O 1
ATOM 688 N N . LEU A 1 92 ? 11.487 6.110 -16.142 1.00 96.31 92 LEU A N 1
ATOM 689 C CA . LEU A 1 92 ? 10.384 6.314 -15.202 1.00 96.31 92 LEU A CA 1
ATOM 690 C C . LEU A 1 92 ? 10.671 7.361 -14.129 1.00 96.31 92 LEU A C 1
ATOM 692 O O . LEU A 1 92 ? 9.721 7.911 -13.566 1.00 96.31 92 LEU A O 1
ATOM 696 N N . LYS A 1 93 ? 11.944 7.632 -13.845 1.00 95.81 93 LYS A N 1
ATOM 697 C CA . LYS A 1 93 ? 12.375 8.442 -12.713 1.00 95.81 93 LYS A CA 1
ATOM 698 C C . LYS A 1 93 ? 11.783 9.849 -12.770 1.00 95.81 93 LYS A C 1
ATOM 700 O O . LYS A 1 93 ? 12.015 10.621 -13.698 1.00 95.81 93 LYS A O 1
ATOM 705 N N . GLY A 1 94 ? 10.991 10.190 -11.755 1.00 94.19 94 GLY A N 1
ATOM 706 C CA . GLY A 1 94 ? 10.306 11.483 -11.656 1.00 94.19 94 GLY A CA 1
ATOM 707 C C . GLY A 1 94 ? 9.036 11.590 -12.507 1.00 94.19 94 GLY A C 1
ATOM 708 O O . GLY A 1 94 ? 8.358 12.619 -12.473 1.00 94.19 94 GLY A O 1
ATOM 709 N N . GLN A 1 95 ? 8.679 10.538 -13.246 1.00 94.75 95 GLN A N 1
ATOM 710 C CA . GLN A 1 95 ? 7.500 10.472 -14.109 1.00 94.75 95 GLN A CA 1
ATOM 711 C C . GLN A 1 95 ? 6.417 9.522 -13.570 1.00 94.75 95 GLN A C 1
ATOM 713 O O . GLN A 1 95 ? 5.339 9.420 -14.156 1.00 94.75 95 GLN A O 1
ATOM 718 N N . GLU A 1 96 ? 6.644 8.854 -12.437 1.00 94.81 96 GLU A N 1
ATOM 719 C CA . GLU A 1 96 ? 5.765 7.807 -11.899 1.00 94.81 96 GLU A CA 1
ATOM 720 C C . GLU A 1 96 ? 4.348 8.326 -11.632 1.00 94.81 96 GLU A C 1
ATOM 722 O O . GLU A 1 96 ? 3.364 7.645 -11.926 1.00 94.81 96 GLU A O 1
ATOM 727 N N . GLY A 1 97 ? 4.225 9.575 -11.167 1.00 93.00 97 GLY A N 1
ATOM 728 C CA . GLY A 1 97 ? 2.935 10.233 -10.931 1.00 93.00 97 GLY A CA 1
ATOM 729 C C . GLY A 1 97 ? 2.042 10.304 -12.178 1.00 93.00 97 GLY A C 1
ATOM 730 O O . GLY A 1 97 ? 0.814 10.235 -12.074 1.00 93.00 97 GLY A O 1
ATOM 731 N N . LEU A 1 98 ? 2.640 10.358 -13.376 1.00 93.50 98 LEU A N 1
ATOM 732 C CA . LEU A 1 98 ? 1.914 10.327 -14.651 1.00 93.50 98 LEU A CA 1
ATOM 733 C C . LEU A 1 98 ? 1.317 8.946 -14.942 1.00 93.50 98 LEU A C 1
ATOM 735 O O . LEU A 1 98 ? 0.263 8.846 -15.568 1.00 93.50 98 LEU A O 1
ATOM 739 N N . LEU A 1 99 ? 1.918 7.873 -14.447 1.00 95.25 99 LEU A N 1
ATOM 740 C CA . LEU A 1 99 ? 1.378 6.525 -14.614 1.00 95.25 99 LEU A CA 1
ATOM 741 C C . LEU A 1 99 ? 0.390 6.162 -13.512 1.00 95.25 99 LEU A C 1
ATOM 743 O O . LEU A 1 99 ? -0.573 5.450 -13.780 1.00 95.25 99 LEU A O 1
ATOM 747 N N . LEU A 1 100 ? 0.596 6.669 -12.295 1.00 94.88 100 LEU A N 1
ATOM 748 C CA . LEU A 1 100 ? -0.209 6.307 -11.129 1.00 94.88 100 LEU A CA 1
ATOM 749 C C . LEU A 1 100 ? -1.692 6.654 -11.297 1.00 94.88 100 LEU A C 1
ATOM 751 O O . LEU A 1 100 ? -2.528 5.798 -11.037 1.00 94.88 100 LEU A O 1
ATOM 755 N N . GLN A 1 101 ? -2.020 7.836 -11.825 1.00 89.50 101 GLN A N 1
ATOM 756 C CA . GLN A 1 101 ? -3.417 8.232 -12.088 1.00 89.50 101 GLN A CA 1
ATOM 757 C C . GLN A 1 101 ? -3.913 7.795 -13.486 1.00 89.50 101 GLN A C 1
ATOM 759 O O . GLN A 1 101 ? -5.037 8.118 -13.870 1.00 89.50 101 GLN A O 1
ATOM 764 N N . ASP A 1 102 ? -3.099 7.078 -14.277 1.00 91.75 102 ASP A N 1
ATOM 765 C CA . ASP A 1 102 ? -3.552 6.470 -15.534 1.00 91.75 102 ASP A CA 1
ATOM 766 C C . ASP A 1 102 ? -4.003 5.023 -15.293 1.00 91.75 102 ASP A C 1
ATOM 768 O O . ASP A 1 102 ? -3.271 4.195 -14.747 1.00 91.75 102 ASP A O 1
ATOM 772 N N . GLN A 1 103 ? -5.213 4.674 -15.733 1.00 92.12 103 GLN A N 1
ATOM 773 C CA . GLN A 1 103 ? -5.775 3.340 -15.500 1.00 92.12 103 GLN A CA 1
ATOM 774 C C . GLN A 1 103 ? -4.934 2.212 -16.124 1.00 92.12 103 GLN A C 1
ATOM 776 O O . GLN A 1 103 ? -4.926 1.083 -15.621 1.00 92.12 103 GLN A O 1
ATOM 781 N N . THR A 1 104 ? -4.288 2.473 -17.258 1.00 93.38 104 THR A N 1
ATOM 782 C CA . THR A 1 104 ? -3.489 1.477 -17.977 1.00 93.38 104 THR A CA 1
ATOM 783 C C . THR A 1 104 ? -2.045 1.515 -17.491 1.00 93.38 104 THR A C 1
ATOM 785 O O . THR A 1 104 ? -1.499 0.466 -17.147 1.00 93.38 104 THR A O 1
ATOM 788 N N . GLY A 1 105 ? -1.463 2.708 -17.372 1.00 94.19 105 GLY A N 1
ATOM 789 C CA . GLY A 1 105 ? -0.129 2.956 -16.834 1.00 94.19 105 GLY A CA 1
ATOM 790 C C . GLY A 1 105 ? 0.060 2.351 -15.445 1.00 94.19 105 GLY A C 1
ATOM 791 O O . GLY A 1 105 ? 0.998 1.582 -15.241 1.00 94.19 105 GLY A O 1
ATOM 792 N N . SER A 1 106 ? -0.884 2.565 -14.526 1.00 95.31 106 SER A N 1
ATOM 793 C CA . SER A 1 106 ? -0.854 1.991 -13.170 1.00 95.31 106 SER A CA 1
ATOM 794 C C . SER A 1 106 ? -0.796 0.459 -13.165 1.00 95.31 106 SER A C 1
ATOM 796 O O . SER A 1 106 ? -0.099 -0.142 -12.345 1.00 95.31 106 SER A O 1
ATOM 798 N N . LYS A 1 107 ? -1.473 -0.208 -14.108 1.00 93.56 107 LYS A N 1
ATOM 799 C CA . LYS A 1 107 ? -1.420 -1.674 -14.249 1.00 93.56 107 LYS A CA 1
ATOM 800 C C . LYS A 1 107 ? -0.067 -2.146 -14.767 1.00 93.56 107 LYS A C 1
ATOM 802 O O . LYS A 1 107 ? 0.406 -3.191 -14.320 1.00 93.56 107 LYS A O 1
ATOM 807 N N . HIS A 1 108 ? 0.541 -1.419 -15.704 1.00 93.56 108 HIS A N 1
ATOM 808 C CA . HIS A 1 108 ? 1.891 -1.727 -16.180 1.00 93.56 108 HIS A CA 1
ATOM 809 C C . HIS A 1 108 ? 2.925 -1.524 -15.073 1.00 93.56 108 HIS A C 1
ATOM 811 O O . HIS A 1 108 ? 3.760 -2.399 -14.862 1.00 93.56 108 HIS A O 1
ATOM 817 N N . LEU A 1 109 ? 2.789 -0.457 -14.289 1.00 95.25 109 LEU A N 1
ATOM 818 C CA . LEU A 1 109 ? 3.656 -0.175 -13.151 1.00 95.25 109 LEU A CA 1
ATOM 819 C C . LEU A 1 109 ? 3.559 -1.264 -12.070 1.00 95.25 109 LEU A C 1
ATOM 821 O O . LEU A 1 109 ? 4.578 -1.786 -11.633 1.00 95.25 109 LEU A O 1
ATOM 825 N N . GLN A 1 110 ? 2.349 -1.727 -11.733 1.00 94.81 110 GLN A N 1
ATOM 826 C CA . GLN A 1 110 ? 2.176 -2.890 -10.848 1.00 94.81 110 GLN A CA 1
ATOM 827 C C . GLN A 1 110 ? 2.837 -4.162 -11.398 1.00 94.81 110 GLN A C 1
ATOM 829 O O . GLN A 1 110 ? 3.357 -4.977 -10.639 1.00 94.81 110 GLN A O 1
ATOM 834 N N . ARG A 1 111 ? 2.788 -4.391 -12.718 1.00 92.56 111 ARG A N 1
ATOM 835 C CA . ARG A 1 111 ? 3.459 -5.550 -13.327 1.00 92.56 111 ARG A CA 1
ATOM 836 C C . ARG A 1 111 ? 4.977 -5.428 -13.243 1.00 92.56 111 ARG A C 1
ATOM 838 O O . ARG A 1 111 ? 5.611 -6.440 -12.971 1.00 92.56 111 ARG A O 1
ATOM 845 N N . LEU A 1 112 ? 5.524 -4.227 -13.430 1.00 94.44 112 LEU A N 1
ATOM 846 C CA . LEU A 1 112 ? 6.951 -3.961 -13.274 1.00 94.44 112 LEU A CA 1
ATOM 847 C C . LEU A 1 112 ? 7.407 -4.228 -11.835 1.00 94.44 112 LEU A C 1
ATOM 849 O O . LEU A 1 112 ? 8.319 -5.020 -11.639 1.00 94.44 112 LEU A O 1
ATOM 853 N N . VAL A 1 113 ? 6.710 -3.685 -10.831 1.00 95.00 113 VAL A N 1
ATOM 854 C CA . VAL A 1 113 ? 7.008 -3.934 -9.405 1.00 95.00 113 VAL A CA 1
ATOM 855 C C . VAL A 1 113 ? 7.048 -5.438 -9.097 1.00 95.00 113 VAL A C 1
ATOM 857 O O . VAL A 1 113 ? 8.007 -5.938 -8.509 1.00 95.00 113 VAL A O 1
ATOM 860 N N . ARG A 1 114 ? 6.045 -6.200 -9.559 1.00 92.00 114 ARG A N 1
ATOM 861 C CA . ARG A 1 114 ? 6.035 -7.664 -9.389 1.00 92.00 114 ARG A CA 1
ATOM 862 C C . ARG A 1 114 ? 7.170 -8.359 -10.121 1.00 92.00 114 ARG A C 1
ATOM 864 O O . ARG A 1 114 ? 7.684 -9.352 -9.624 1.00 92.00 114 ARG A O 1
ATOM 871 N N . PHE A 1 115 ? 7.512 -7.891 -11.315 1.00 91.19 115 PHE A N 1
ATOM 872 C CA . PHE A 1 115 ? 8.600 -8.463 -12.091 1.00 91.19 115 PHE A CA 1
ATOM 873 C C . PHE A 1 115 ? 9.936 -8.287 -11.373 1.00 91.19 115 PHE A C 1
ATOM 875 O O . PHE A 1 115 ? 10.666 -9.267 -11.259 1.00 91.19 115 PHE A O 1
ATOM 882 N N . LEU A 1 116 ? 10.218 -7.100 -10.828 1.00 93.00 116 LEU A N 1
ATOM 883 C CA . LEU A 1 116 ? 11.437 -6.862 -10.051 1.00 93.00 116 LEU A CA 1
ATOM 884 C C . LEU A 1 116 ? 11.509 -7.812 -8.847 1.00 93.00 116 LEU A C 1
ATOM 886 O O . LEU A 1 116 ? 12.501 -8.516 -8.672 1.00 93.00 116 LEU A O 1
ATOM 890 N N . LYS A 1 117 ? 10.406 -7.940 -8.094 1.00 91.56 117 LYS A N 1
ATOM 891 C CA . LYS A 1 117 ? 10.298 -8.906 -6.990 1.00 91.56 117 LYS A CA 1
ATOM 892 C C . LYS A 1 117 ? 10.560 -10.346 -7.439 1.00 91.56 117 LYS A C 1
ATOM 894 O O . LYS A 1 117 ? 11.370 -11.038 -6.836 1.00 91.56 117 LYS A O 1
ATOM 899 N N . ASN A 1 118 ? 9.842 -10.819 -8.456 1.00 88.94 118 ASN A N 1
ATOM 900 C CA . ASN A 1 118 ? 9.862 -12.229 -8.860 1.00 88.94 118 ASN A CA 1
ATOM 901 C C . ASN A 1 118 ? 11.195 -12.656 -9.487 1.00 88.94 118 ASN A C 1
ATOM 903 O O . ASN A 1 118 ? 11.466 -13.848 -9.578 1.00 88.94 118 ASN A O 1
ATOM 907 N N . ASN A 1 119 ? 12.007 -11.695 -9.923 1.00 87.88 119 ASN A N 1
ATOM 908 C CA . ASN A 1 119 ? 13.315 -11.944 -10.510 1.00 87.88 119 ASN A CA 1
ATOM 909 C C . ASN A 1 119 ? 14.476 -11.539 -9.589 1.00 87.88 119 ASN A C 1
ATOM 911 O O . ASN A 1 119 ? 15.604 -11.430 -10.055 1.00 87.88 119 ASN A O 1
ATOM 915 N N . ASN A 1 120 ? 14.210 -11.344 -8.292 1.00 88.25 120 ASN A N 1
ATOM 916 C CA . ASN A 1 120 ? 15.216 -11.025 -7.273 1.00 88.25 120 ASN A CA 1
ATOM 917 C C . ASN A 1 120 ? 16.023 -9.742 -7.554 1.00 88.25 120 ASN A C 1
ATOM 919 O O . ASN A 1 120 ? 17.178 -9.633 -7.153 1.00 88.25 120 ASN A O 1
ATOM 923 N N . LEU A 1 121 ? 15.405 -8.758 -8.208 1.00 92.31 121 LEU A N 1
ATOM 924 C CA . LEU A 1 121 ? 15.987 -7.438 -8.475 1.00 92.31 121 LEU A CA 1
ATOM 925 C C . LEU A 1 121 ? 15.693 -6.511 -7.292 1.00 92.31 121 LEU A C 1
ATOM 927 O O . LEU A 1 121 ? 14.815 -5.648 -7.348 1.00 92.31 121 LEU A O 1
ATOM 931 N N . GLY A 1 122 ? 16.329 -6.817 -6.157 1.00 93.44 122 GLY A N 1
ATOM 932 C CA . GLY A 1 122 ? 16.029 -6.212 -4.859 1.00 93.44 122 GLY A CA 1
ATOM 933 C C . GLY A 1 122 ? 16.338 -4.718 -4.804 1.00 93.44 122 GLY A C 1
ATOM 934 O O . GLY A 1 122 ? 15.499 -3.947 -4.344 1.00 93.44 122 GLY A O 1
ATOM 935 N N . GLU A 1 123 ? 17.499 -4.298 -5.309 1.00 94.94 123 GLU A N 1
ATOM 936 C CA . GLU A 1 123 ? 17.916 -2.890 -5.302 1.00 94.94 123 GLU A CA 1
ATOM 937 C C . GLU A 1 123 ? 16.989 -2.038 -6.174 1.00 94.94 123 GLU A C 1
ATOM 939 O O . GLU A 1 123 ? 16.463 -1.022 -5.720 1.00 94.94 123 GLU A O 1
ATOM 944 N N . GLU A 1 124 ? 16.689 -2.509 -7.384 1.00 96.00 124 GLU A N 1
ATOM 945 C CA . GLU A 1 124 ? 15.765 -1.867 -8.314 1.00 96.00 124 GLU A CA 1
ATOM 946 C C . GLU A 1 124 ? 14.339 -1.801 -7.761 1.00 96.00 124 GLU A C 1
ATOM 948 O O . GLU A 1 124 ? 13.637 -0.800 -7.935 1.00 96.00 124 GLU A O 1
ATOM 953 N N . LEU A 1 125 ? 13.891 -2.868 -7.088 1.00 96.81 125 LEU A N 1
ATOM 954 C CA . LEU A 1 125 ? 12.591 -2.898 -6.425 1.00 96.81 125 LEU A CA 1
ATOM 955 C C . LEU A 1 125 ? 12.521 -1.843 -5.321 1.00 96.81 125 LEU A C 1
ATOM 957 O O . LEU A 1 125 ? 11.532 -1.118 -5.242 1.00 96.81 125 LEU A O 1
ATOM 961 N N . VAL A 1 126 ? 13.539 -1.773 -4.462 1.00 97.56 126 VAL A N 1
ATOM 962 C CA . VAL A 1 126 ? 13.597 -0.826 -3.341 1.00 97.56 126 VAL A CA 1
ATOM 963 C C . VAL A 1 126 ? 13.622 0.612 -3.852 1.00 97.56 126 VAL A C 1
ATOM 965 O O . VAL A 1 126 ? 12.830 1.433 -3.387 1.00 97.56 126 VAL A O 1
ATOM 968 N N . ASP A 1 127 ? 14.459 0.893 -4.848 1.00 97.12 127 ASP A N 1
ATOM 969 C CA . ASP A 1 127 ? 14.576 2.198 -5.494 1.00 97.12 127 ASP A CA 1
ATOM 970 C C . ASP A 1 127 ? 13.242 2.661 -6.107 1.00 97.12 127 ASP A C 1
ATOM 972 O O . ASP A 1 127 ? 12.746 3.742 -5.775 1.00 97.12 127 ASP A O 1
ATOM 976 N N . LEU A 1 128 ? 12.592 1.818 -6.918 1.00 97.56 128 LEU A N 1
ATOM 977 C CA . LEU A 1 128 ? 11.286 2.137 -7.498 1.00 97.56 128 LEU A CA 1
ATOM 978 C C . LEU A 1 128 ? 10.216 2.319 -6.414 1.00 97.56 128 LEU A C 1
ATOM 980 O O . LEU A 1 128 ? 9.469 3.297 -6.442 1.00 97.56 128 LEU A O 1
ATOM 984 N N . CYS A 1 129 ? 10.132 1.398 -5.451 1.00 97.81 129 CYS A N 1
ATOM 985 C CA . CYS A 1 129 ? 9.154 1.475 -4.369 1.00 97.81 129 CYS A CA 1
ATOM 986 C C . CYS A 1 129 ? 9.307 2.762 -3.554 1.00 97.81 129 CYS A C 1
ATOM 988 O O . CYS A 1 129 ? 8.288 3.362 -3.222 1.00 97.81 129 CYS A O 1
ATOM 990 N N . SER A 1 130 ? 10.533 3.223 -3.283 1.00 97.19 130 SER A N 1
ATOM 991 C CA . SER A 1 130 ? 10.765 4.477 -2.553 1.00 97.19 130 SER A CA 1
ATOM 992 C C . SER A 1 130 ? 10.048 5.663 -3.211 1.00 97.19 130 SER A C 1
ATOM 994 O O . SER A 1 130 ? 9.221 6.317 -2.575 1.00 97.19 130 SER A O 1
ATOM 996 N N . ARG A 1 131 ? 10.225 5.837 -4.526 1.00 96.88 131 ARG A N 1
ATOM 997 C CA . ARG A 1 131 ? 9.590 6.912 -5.302 1.00 96.88 131 ARG A CA 1
ATOM 998 C C . ARG A 1 131 ? 8.073 6.789 -5.375 1.00 96.88 131 ARG A C 1
ATOM 1000 O O . ARG A 1 131 ? 7.381 7.802 -5.431 1.00 96.88 131 ARG A O 1
ATOM 1007 N N . LEU A 1 132 ? 7.544 5.563 -5.393 1.00 97.31 132 LEU A N 1
ATOM 1008 C CA . LEU A 1 132 ? 6.099 5.314 -5.397 1.00 97.31 132 LEU A CA 1
ATOM 1009 C C . LEU A 1 132 ? 5.455 5.660 -4.050 1.00 97.31 132 LEU A C 1
ATOM 1011 O O . LEU A 1 132 ? 4.357 6.214 -4.032 1.00 97.31 132 LEU A O 1
ATOM 1015 N N . LEU A 1 133 ? 6.128 5.352 -2.938 1.00 96.88 133 LEU A N 1
ATOM 1016 C CA . LEU A 1 133 ? 5.640 5.645 -1.585 1.00 96.88 133 LEU A CA 1
ATOM 1017 C C . LEU A 1 133 ? 5.751 7.134 -1.219 1.00 96.88 133 LEU A C 1
ATOM 1019 O O . LEU A 1 133 ? 5.030 7.605 -0.347 1.00 96.88 133 LEU A O 1
ATOM 1023 N N . GLU A 1 134 ? 6.594 7.906 -1.901 1.00 95.38 134 GLU A N 1
ATOM 1024 C CA . GLU A 1 134 ? 6.649 9.366 -1.731 1.00 95.38 134 GLU A CA 1
ATOM 1025 C C . GLU A 1 134 ? 5.430 10.098 -2.329 1.00 95.38 134 GLU A C 1
ATOM 1027 O O . GLU A 1 134 ? 5.174 11.253 -1.989 1.00 95.38 134 GLU A O 1
ATOM 1032 N N . LYS A 1 135 ? 4.647 9.451 -3.206 1.00 94.88 135 LYS A N 1
ATOM 1033 C CA . LYS A 1 135 ? 3.454 10.036 -3.852 1.00 94.88 135 LYS A CA 1
ATOM 1034 C C . LYS A 1 135 ? 2.208 9.865 -2.982 1.00 94.88 135 LYS A C 1
ATOM 1036 O O . LYS A 1 135 ? 1.298 9.104 -3.311 1.00 94.88 135 LYS A O 1
ATOM 1041 N N . THR A 1 136 ? 2.179 10.544 -1.841 1.00 94.56 136 THR A N 1
ATOM 1042 C CA . THR A 1 136 ? 1.106 10.411 -0.838 1.00 94.56 136 THR A CA 1
ATOM 1043 C C . THR A 1 136 ? -0.273 10.836 -1.353 1.00 94.56 136 THR A C 1
ATOM 1045 O O . THR A 1 136 ? -1.285 10.270 -0.942 1.00 94.56 136 THR A O 1
ATOM 1048 N N . ASP A 1 137 ? -0.330 11.738 -2.335 1.00 91.25 137 ASP A N 1
ATOM 1049 C CA . ASP A 1 137 ? -1.549 12.121 -3.060 1.00 91.25 137 ASP A CA 1
ATOM 1050 C C . ASP A 1 137 ? -2.206 10.937 -3.798 1.00 91.25 137 ASP A C 1
ATOM 1052 O O . ASP A 1 137 ? -3.402 10.954 -4.087 1.00 91.25 137 ASP A O 1
ATOM 1056 N N . MET A 1 138 ? -1.457 9.862 -4.060 1.00 94.50 138 MET A N 1
ATOM 1057 C CA . MET A 1 138 ? -1.964 8.644 -4.700 1.00 94.50 138 MET A CA 1
ATOM 1058 C C . MET A 1 138 ? -2.649 7.677 -3.742 1.00 94.50 138 MET A C 1
ATOM 1060 O O . MET A 1 138 ? -3.234 6.692 -4.196 1.00 94.50 138 MET A O 1
ATOM 1064 N N . TYR A 1 139 ? -2.609 7.920 -2.431 1.00 95.38 139 TYR A N 1
ATOM 1065 C CA . TYR A 1 139 ? -3.140 6.959 -1.460 1.00 95.38 139 TYR A CA 1
ATOM 1066 C C . TYR A 1 139 ? -4.668 6.859 -1.517 1.00 95.38 139 TYR A C 1
ATOM 1068 O O . TYR A 1 139 ? -5.230 5.790 -1.277 1.00 95.38 139 TYR A O 1
ATOM 1076 N N . TYR A 1 140 ? -5.309 7.949 -1.931 1.00 94.19 140 TYR A N 1
ATOM 1077 C CA . TYR A 1 140 ? -6.753 8.080 -2.120 1.00 94.19 140 TYR A CA 1
ATOM 1078 C C . TYR A 1 140 ? -7.182 7.864 -3.583 1.00 94.19 140 TYR A C 1
ATOM 1080 O O . TYR A 1 140 ? -8.374 7.852 -3.899 1.00 94.19 140 TYR A O 1
ATOM 1088 N N . ASP A 1 141 ? -6.225 7.695 -4.503 1.00 94.19 141 ASP A N 1
ATOM 1089 C CA . ASP A 1 141 ? -6.514 7.545 -5.927 1.00 94.19 141 ASP A CA 1
ATOM 1090 C C . ASP A 1 141 ? -6.961 6.116 -6.272 1.00 94.19 141 ASP A C 1
ATOM 1092 O O . ASP A 1 141 ? -6.375 5.123 -5.836 1.00 94.19 141 ASP A O 1
ATOM 1096 N N . GLN A 1 142 ? -7.975 6.000 -7.129 1.00 93.25 142 GLN A N 1
ATOM 1097 C CA . GLN A 1 142 ? -8.573 4.721 -7.536 1.00 93.25 142 GLN A CA 1
ATOM 1098 C C . GLN A 1 142 ? -7.634 3.802 -8.341 1.00 93.25 142 GLN A C 1
ATOM 1100 O O . GLN A 1 142 ? -7.921 2.615 -8.498 1.00 93.25 142 GLN A O 1
ATOM 1105 N N . TYR A 1 143 ? -6.537 4.331 -8.887 1.00 95.12 143 TYR A N 1
ATOM 1106 C CA . TYR A 1 143 ? -5.535 3.578 -9.641 1.00 95.12 143 TYR A CA 1
ATOM 1107 C C . TYR A 1 143 ? -4.196 3.554 -8.902 1.00 95.12 143 TYR A C 1
ATOM 1109 O O . TYR A 1 143 ? -3.615 2.480 -8.717 1.00 95.12 143 TYR A O 1
ATOM 1117 N N . GLY A 1 144 ? -3.743 4.717 -8.433 1.00 96.06 144 GLY A N 1
ATOM 1118 C CA . GLY A 1 144 ? -2.488 4.911 -7.720 1.00 96.06 144 GLY A CA 1
ATOM 1119 C C . GLY A 1 144 ? -2.415 4.093 -6.435 1.00 96.06 144 GLY A C 1
ATOM 1120 O O . GLY A 1 144 ? -1.411 3.417 -6.201 1.00 96.06 144 GLY A O 1
ATOM 1121 N N . SER A 1 145 ? -3.510 4.025 -5.671 1.00 95.94 145 SER A N 1
ATOM 1122 C CA . SER A 1 145 ? -3.559 3.247 -4.428 1.00 95.94 145 SER A CA 1
ATOM 1123 C C . SER A 1 145 ? -3.278 1.760 -4.650 1.00 95.94 145 SER A C 1
ATOM 1125 O O . SER A 1 145 ? -2.662 1.121 -3.801 1.00 95.94 145 SER A O 1
ATOM 1127 N N . HIS A 1 146 ? -3.662 1.191 -5.798 1.00 96.06 146 HIS A N 1
ATOM 1128 C CA . HIS A 1 146 ? -3.350 -0.200 -6.132 1.00 96.06 146 HIS A CA 1
ATOM 1129 C C . HIS A 1 146 ? -1.865 -0.416 -6.420 1.00 96.06 146 HIS A C 1
ATOM 1131 O O . HIS A 1 146 ? -1.333 -1.483 -6.115 1.00 96.06 146 HIS A O 1
ATOM 1137 N N . VAL A 1 147 ? -1.186 0.578 -6.996 1.00 96.88 147 VAL A N 1
ATOM 1138 C CA . VAL A 1 147 ? 0.265 0.513 -7.206 1.00 96.88 147 VAL A CA 1
ATOM 1139 C C . VAL A 1 147 ? 0.998 0.590 -5.872 1.00 96.88 147 VAL A C 1
ATOM 1141 O O . VAL A 1 147 ? 1.897 -0.211 -5.636 1.00 96.88 147 VAL A O 1
ATOM 1144 N N . VAL A 1 148 ? 0.565 1.481 -4.978 1.00 97.44 148 VAL A N 1
ATOM 1145 C CA . VAL A 1 148 ? 1.116 1.605 -3.622 1.00 97.44 148 VAL A CA 1
ATOM 1146 C C . VAL A 1 148 ? 0.925 0.306 -2.834 1.00 97.44 148 VAL A C 1
ATOM 1148 O O . VAL A 1 148 ? 1.882 -0.201 -2.256 1.00 97.44 148 VAL A O 1
ATOM 1151 N N . GLN A 1 149 ? -0.272 -0.291 -2.867 1.00 96.50 149 GLN A N 1
ATOM 1152 C CA . GLN A 1 149 ? -0.529 -1.604 -2.256 1.00 96.50 149 GLN A CA 1
ATOM 1153 C C . GLN A 1 149 ? 0.435 -2.677 -2.777 1.00 96.50 149 GLN A C 1
ATOM 1155 O O . GLN A 1 149 ? 1.005 -3.427 -1.987 1.00 96.50 149 GLN A O 1
ATOM 1160 N N . GLU A 1 150 ? 0.637 -2.744 -4.096 1.00 96.25 150 GLU A N 1
ATOM 1161 C CA . GLU A 1 150 ? 1.541 -3.718 -4.715 1.00 96.25 150 GLU A CA 1
ATOM 1162 C C . GLU A 1 150 ? 3.004 -3.475 -4.317 1.00 96.25 150 GLU A C 1
ATOM 1164 O O . GLU A 1 150 ? 3.705 -4.431 -3.992 1.00 96.25 150 GLU A O 1
ATOM 1169 N N . ALA A 1 151 ? 3.452 -2.215 -4.287 1.00 96.94 151 ALA A N 1
ATOM 1170 C CA . ALA A 1 151 ? 4.787 -1.832 -3.831 1.00 96.94 151 ALA A CA 1
ATOM 1171 C C . ALA A 1 151 ? 5.026 -2.293 -2.386 1.00 96.94 151 ALA A C 1
ATOM 1173 O O . ALA A 1 151 ? 5.947 -3.068 -2.125 1.00 96.94 151 ALA A O 1
ATOM 1174 N N . VAL A 1 152 ? 4.129 -1.927 -1.464 1.00 96.75 152 VAL A N 1
ATOM 1175 C CA . VAL A 1 152 ? 4.201 -2.337 -0.052 1.00 96.75 152 VAL A CA 1
ATOM 1176 C C . VAL A 1 152 ? 4.180 -3.861 0.096 1.00 96.75 152 VAL A C 1
ATOM 1178 O O . VAL A 1 152 ? 4.958 -4.421 0.869 1.00 96.75 152 VAL A O 1
ATOM 1181 N N . ALA A 1 153 ? 3.326 -4.559 -0.652 1.00 95.12 153 ALA A N 1
ATOM 1182 C CA . ALA A 1 153 ? 3.241 -6.017 -0.619 1.00 95.12 153 ALA A CA 1
ATOM 1183 C C . ALA A 1 153 ? 4.503 -6.709 -1.165 1.00 95.12 153 ALA A C 1
ATOM 1185 O O . ALA A 1 153 ? 4.828 -7.826 -0.753 1.00 95.12 153 ALA A O 1
ATOM 1186 N N . CYS A 1 154 ? 5.216 -6.081 -2.102 1.00 94.69 154 CYS A N 1
ATOM 1187 C CA . CYS A 1 154 ? 6.441 -6.639 -2.668 1.00 94.69 154 CYS A CA 1
ATOM 1188 C C . CYS A 1 154 ? 7.653 -6.474 -1.747 1.00 94.69 154 CYS A C 1
ATOM 1190 O O . CYS A 1 154 ? 8.508 -7.359 -1.725 1.00 94.69 154 CYS A O 1
ATOM 1192 N N . LEU A 1 155 ? 7.669 -5.426 -0.921 1.00 95.19 155 LEU A N 1
ATOM 1193 C CA . LEU A 1 155 ? 8.730 -5.164 0.056 1.00 95.19 155 LEU A CA 1
ATOM 1194 C C . LEU A 1 155 ? 8.813 -6.197 1.191 1.00 95.19 155 LEU A C 1
ATOM 1196 O O . LEU A 1 155 ? 9.830 -6.260 1.872 1.00 95.19 155 LEU A O 1
ATOM 1200 N N . VAL A 1 156 ? 7.804 -7.060 1.373 1.00 93.81 156 VAL A N 1
ATOM 1201 C CA . VAL A 1 156 ? 7.838 -8.135 2.386 1.00 93.81 156 VAL A CA 1
ATOM 1202 C C . VAL A 1 156 ? 9.045 -9.070 2.221 1.00 93.81 156 VAL A C 1
ATOM 1204 O O . VAL A 1 156 ? 9.565 -9.596 3.198 1.00 93.81 156 VAL A O 1
ATOM 1207 N N . ALA A 1 157 ? 9.522 -9.257 0.987 1.00 88.38 157 ALA A N 1
ATOM 1208 C CA . ALA A 1 157 ? 10.688 -10.089 0.693 1.00 88.38 157 ALA A CA 1
ATOM 1209 C C . ALA A 1 157 ? 12.027 -9.400 1.015 1.00 88.38 157 ALA A C 1
ATOM 1211 O O . ALA A 1 157 ? 13.067 -10.026 0.860 1.00 88.38 157 ALA A O 1
ATOM 1212 N N . GLN A 1 158 ? 12.002 -8.126 1.411 1.00 93.31 158 GLN A N 1
ATOM 1213 C CA . GLN A 1 158 ? 13.169 -7.271 1.642 1.00 93.31 158 GLN A CA 1
ATOM 1214 C C . GLN A 1 158 ? 13.159 -6.688 3.070 1.00 93.31 158 GLN A C 1
ATOM 1216 O O . GLN A 1 158 ? 13.711 -5.622 3.320 1.00 93.31 158 GLN A O 1
ATOM 1221 N N . LEU A 1 159 ? 12.493 -7.356 4.022 1.00 92.12 159 LEU A N 1
ATOM 1222 C CA . LEU A 1 159 ? 12.385 -6.906 5.419 1.00 92.12 159 LEU A CA 1
ATOM 1223 C C . LEU A 1 159 ? 13.695 -7.015 6.220 1.00 92.12 159 LEU A C 1
ATOM 1225 O O . LEU A 1 159 ? 13.708 -6.711 7.403 1.00 92.12 159 LEU A O 1
ATOM 1229 N N . ASP A 1 160 ? 14.790 -7.478 5.639 1.00 90.12 160 ASP A N 1
ATOM 1230 C CA . ASP A 1 160 ? 16.140 -7.386 6.209 1.00 90.12 160 ASP A CA 1
ATOM 1231 C C . ASP A 1 160 ? 16.917 -6.163 5.711 1.00 90.12 160 ASP A C 1
ATOM 1233 O O . ASP A 1 160 ? 17.976 -5.844 6.247 1.00 90.12 160 ASP A O 1
ATOM 1237 N N . ASN A 1 161 ? 16.383 -5.446 4.726 1.00 92.75 161 ASN A N 1
ATOM 1238 C CA . ASN A 1 161 ? 16.985 -4.228 4.222 1.00 92.75 161 ASN A CA 1
ATOM 1239 C C . ASN A 1 161 ? 16.596 -3.027 5.112 1.00 92.75 161 ASN A C 1
ATOM 1241 O O . ASN A 1 161 ? 15.420 -2.685 5.261 1.00 92.75 161 ASN A O 1
ATOM 1245 N N . GLU A 1 162 ? 17.592 -2.348 5.688 1.00 93.31 162 GLU A N 1
ATOM 1246 C CA . GLU A 1 162 ? 17.399 -1.170 6.553 1.00 93.31 162 GLU A CA 1
ATOM 1247 C C . GLU A 1 162 ? 16.685 -0.009 5.844 1.00 93.31 162 GLU A C 1
ATOM 1249 O O . GLU A 1 162 ? 15.853 0.680 6.443 1.00 93.31 162 GLU A O 1
ATOM 1254 N N . GLN A 1 163 ? 16.941 0.189 4.546 1.00 94.75 163 GLN A N 1
ATOM 1255 C CA . GLN A 1 163 ? 16.239 1.196 3.751 1.00 94.75 163 GLN A CA 1
ATOM 1256 C C . GLN A 1 163 ? 14.747 0.863 3.657 1.00 94.75 163 GLN A C 1
ATOM 1258 O O . GLN A 1 163 ? 13.907 1.753 3.795 1.00 94.75 163 GLN A O 1
ATOM 1263 N N . VAL A 1 164 ? 14.403 -0.419 3.506 1.00 95.00 164 VAL A N 1
ATOM 1264 C CA . VAL A 1 164 ? 13.008 -0.881 3.504 1.00 95.00 164 VAL A CA 1
ATOM 1265 C C . VAL A 1 164 ? 12.341 -0.621 4.842 1.00 95.00 164 VAL A C 1
ATOM 1267 O O . VAL A 1 164 ? 11.242 -0.067 4.872 1.00 95.00 164 VAL A O 1
ATOM 1270 N N . TRP A 1 165 ? 13.014 -0.916 5.954 1.00 93.00 165 TRP A N 1
ATOM 1271 C CA . TRP A 1 165 ? 12.493 -0.569 7.275 1.00 93.00 165 TRP A CA 1
ATOM 1272 C C . TRP A 1 165 ? 12.276 0.927 7.456 1.00 93.00 165 TRP A C 1
ATOM 1274 O O . TRP A 1 165 ? 11.249 1.326 8.007 1.00 93.00 165 TRP A O 1
ATOM 1284 N N . SER A 1 166 ? 13.212 1.756 6.997 1.00 94.06 166 SER A N 1
ATOM 1285 C CA . SER A 1 166 ? 13.078 3.212 7.045 1.00 94.06 166 SER A CA 1
ATOM 1286 C C . SER A 1 166 ? 11.845 3.686 6.265 1.00 94.06 166 SER A C 1
ATOM 1288 O O . SER A 1 166 ? 11.010 4.410 6.809 1.00 94.06 166 SER A O 1
ATOM 1290 N N . MET A 1 167 ? 11.649 3.188 5.038 1.00 95.31 167 MET A N 1
ATOM 1291 C CA . MET A 1 167 ? 10.470 3.499 4.219 1.00 95.31 167 MET A CA 1
ATOM 1292 C C . MET A 1 167 ? 9.160 3.081 4.897 1.00 95.31 167 MET A C 1
ATOM 1294 O O . MET A 1 167 ? 8.223 3.876 4.981 1.00 95.31 167 MET A O 1
ATOM 1298 N N . LEU A 1 168 ? 9.090 1.853 5.422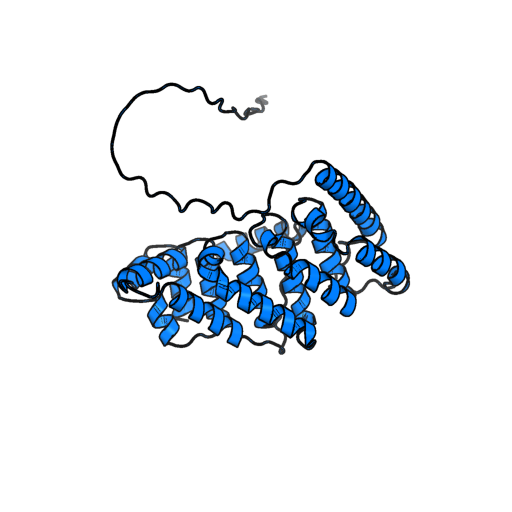 1.00 95.12 168 LEU A N 1
ATOM 1299 C CA . LEU A 1 168 ? 7.890 1.354 6.097 1.00 95.12 168 LEU A CA 1
ATOM 1300 C C . LEU A 1 168 ? 7.584 2.151 7.373 1.00 95.12 168 LEU A C 1
ATOM 1302 O O . LEU A 1 168 ? 6.419 2.435 7.640 1.00 95.12 168 LEU A O 1
ATOM 1306 N N . LYS A 1 169 ? 8.601 2.574 8.138 1.00 92.56 169 LYS A N 1
ATOM 1307 C CA . LYS A 1 169 ? 8.423 3.451 9.310 1.00 92.56 169 LYS A CA 1
ATOM 1308 C C . LYS A 1 169 ? 7.884 4.826 8.915 1.00 92.56 169 LYS A C 1
ATOM 1310 O O . LYS A 1 169 ? 6.973 5.318 9.579 1.00 92.56 169 LYS A O 1
ATOM 1315 N N . THR A 1 170 ? 8.399 5.422 7.840 1.00 94.56 170 THR A N 1
ATOM 1316 C CA . THR A 1 170 ? 7.888 6.690 7.296 1.00 94.56 170 THR A CA 1
ATOM 1317 C C . THR A 1 170 ? 6.431 6.556 6.862 1.00 94.56 170 THR A C 1
ATOM 1319 O O . THR A 1 170 ? 5.611 7.404 7.206 1.00 94.56 170 THR A O 1
ATOM 1322 N N . LEU A 1 171 ? 6.074 5.453 6.199 1.00 95.50 171 LEU A N 1
ATOM 1323 C CA . LEU A 1 171 ? 4.690 5.172 5.820 1.00 95.50 171 LEU A CA 1
ATOM 1324 C C . LEU A 1 171 ? 3.776 4.989 7.042 1.00 95.50 171 LEU A C 1
ATOM 1326 O O . LEU A 1 171 ? 2.686 5.555 7.079 1.00 95.50 171 LEU A O 1
ATOM 1330 N N . VAL A 1 172 ? 4.218 4.247 8.065 1.00 93.25 172 VAL A N 1
ATOM 1331 C CA . VAL A 1 172 ? 3.476 4.121 9.331 1.00 93.25 172 VAL A CA 1
ATOM 1332 C C . VAL A 1 172 ? 3.258 5.492 9.965 1.00 93.25 172 VAL A C 1
ATOM 1334 O O . VAL A 1 172 ? 2.144 5.789 10.385 1.00 93.25 172 VAL A O 1
ATOM 1337 N N . LYS A 1 173 ? 4.296 6.334 10.019 1.00 91.81 173 LYS A N 1
ATOM 1338 C CA . LYS A 1 173 ? 4.200 7.691 10.567 1.00 91.81 173 LYS A CA 1
ATOM 1339 C C . LYS A 1 173 ? 3.173 8.530 9.802 1.00 91.81 173 LYS A C 1
ATOM 1341 O O . LYS A 1 173 ? 2.289 9.096 10.434 1.00 91.81 173 LYS A O 1
ATOM 1346 N N . TYR A 1 174 ? 3.230 8.530 8.470 1.00 93.44 174 TYR A N 1
ATOM 1347 C CA . TYR A 1 174 ? 2.256 9.238 7.636 1.00 93.44 174 TYR A CA 1
ATOM 1348 C C . TYR A 1 174 ? 0.820 8.763 7.908 1.00 93.44 174 TYR A C 1
ATOM 1350 O O . TYR A 1 174 ? -0.075 9.582 8.100 1.00 93.44 174 TYR A O 1
ATOM 1358 N N . ILE A 1 175 ? 0.597 7.446 7.980 1.00 92.56 175 ILE A N 1
ATOM 1359 C CA . ILE A 1 175 ? -0.728 6.878 8.273 1.00 92.56 175 ILE A CA 1
ATOM 1360 C C . ILE A 1 175 ? -1.208 7.288 9.668 1.00 92.56 175 ILE A C 1
ATOM 1362 O O . ILE A 1 175 ? -2.372 7.617 9.824 1.00 92.56 175 ILE A O 1
ATOM 1366 N N . ILE A 1 176 ? -0.332 7.291 10.674 1.00 88.69 176 ILE A N 1
ATOM 1367 C CA . ILE A 1 176 ? -0.644 7.737 12.043 1.00 88.69 176 ILE A CA 1
ATOM 1368 C C . ILE A 1 176 ? -1.065 9.212 12.071 1.00 88.69 176 ILE A C 1
ATOM 1370 O O . ILE A 1 176 ? -1.976 9.567 12.814 1.00 88.69 176 ILE A O 1
ATOM 1374 N N . GLU A 1 177 ? -0.405 10.060 11.282 1.00 89.12 177 GLU A N 1
ATOM 1375 C CA . GLU A 1 177 ? -0.681 11.501 11.200 1.00 89.12 177 GLU A CA 1
ATOM 1376 C C . GLU A 1 177 ? -1.963 11.817 10.415 1.00 89.12 177 GLU A C 1
ATOM 1378 O O . GLU A 1 177 ? -2.600 12.827 10.685 1.00 89.12 177 GLU A O 1
ATOM 1383 N N . ASN A 1 178 ? -2.370 10.941 9.489 1.00 90.19 178 ASN A N 1
ATOM 1384 C CA . ASN A 1 178 ? -3.529 11.133 8.607 1.00 90.19 178 ASN A CA 1
ATOM 1385 C C . ASN A 1 178 ? -4.640 10.093 8.853 1.00 90.19 178 ASN A C 1
ATOM 1387 O O . ASN A 1 178 ? -5.506 9.877 8.002 1.00 90.19 178 ASN A O 1
ATOM 1391 N N . PHE A 1 179 ? -4.602 9.400 9.997 1.00 86.31 179 PHE A N 1
ATOM 1392 C CA . PHE A 1 179 ? -5.417 8.204 10.227 1.00 86.31 179 PHE A CA 1
ATOM 1393 C C . PHE A 1 179 ? -6.914 8.506 10.174 1.00 86.31 179 PHE A C 1
ATOM 1395 O O . PHE A 1 179 ? -7.677 7.713 9.620 1.00 86.31 179 PHE A O 1
ATOM 1402 N N . SER A 1 180 ? -7.311 9.659 10.726 1.00 83.25 180 SER A N 1
ATOM 1403 C CA . SER A 1 180 ? -8.700 10.117 10.799 1.00 83.25 180 SER A CA 1
ATOM 1404 C C . SER A 1 180 ? -9.369 10.165 9.433 1.00 83.25 180 SER A C 1
ATOM 1406 O O . SER A 1 180 ? -10.535 9.816 9.346 1.00 83.25 180 SER A O 1
ATOM 1408 N N . ASP A 1 181 ? -8.636 10.512 8.373 1.00 87.75 181 ASP A N 1
ATOM 1409 C CA . ASP A 1 181 ? -9.171 10.582 7.011 1.00 87.75 181 ASP A CA 1
ATOM 1410 C C . ASP A 1 181 ? -8.993 9.249 6.275 1.00 87.75 181 ASP A C 1
ATOM 1412 O O . ASP A 1 181 ? -9.916 8.739 5.632 1.00 87.75 181 ASP A O 1
ATOM 1416 N N . MET A 1 182 ? -7.810 8.638 6.401 1.00 92.00 182 MET A N 1
ATOM 1417 C CA . MET A 1 182 ? -7.474 7.405 5.684 1.00 92.00 182 MET A CA 1
ATOM 1418 C C . MET A 1 182 ? -8.375 6.231 6.064 1.00 92.00 182 MET A C 1
ATOM 1420 O O . MET A 1 182 ? -8.634 5.367 5.225 1.00 92.00 182 MET A O 1
ATOM 1424 N N . VAL A 1 183 ? -8.832 6.161 7.317 1.00 89.06 183 VAL A N 1
ATOM 1425 C CA . VAL A 1 183 ? -9.617 5.021 7.796 1.00 89.06 183 VAL A CA 1
ATOM 1426 C C . VAL A 1 183 ? -11.006 4.959 7.160 1.00 89.06 183 VAL A C 1
ATOM 1428 O O . VAL A 1 183 ? -11.547 3.863 7.032 1.00 89.06 183 VAL A O 1
ATOM 1431 N N . TRP A 1 184 ? -11.572 6.079 6.708 1.00 89.00 184 TRP A N 1
ATOM 1432 C CA . TRP A 1 184 ? -12.877 6.106 6.035 1.00 89.00 184 TRP A CA 1
ATOM 1433 C C . TRP A 1 184 ? -12.773 5.894 4.525 1.00 89.00 184 TRP A C 1
ATOM 1435 O O . TRP A 1 184 ? -13.738 5.464 3.891 1.00 89.00 184 TRP A O 1
ATOM 1445 N N . ASP A 1 185 ? -11.607 6.148 3.933 1.00 92.12 185 ASP A N 1
ATOM 1446 C CA . ASP A 1 185 ? -11.445 6.066 2.489 1.00 92.12 185 ASP A CA 1
ATOM 1447 C C . ASP A 1 185 ? -11.311 4.618 1.980 1.00 92.12 185 ASP A C 1
ATOM 1449 O O . ASP A 1 185 ? -10.552 3.779 2.483 1.00 92.12 185 ASP A O 1
ATOM 1453 N N . ALA A 1 186 ? -12.063 4.311 0.923 1.00 90.00 186 ALA A N 1
ATOM 1454 C CA . ALA A 1 186 ? -12.106 2.973 0.350 1.00 90.00 186 ALA A CA 1
ATOM 1455 C C . ALA A 1 186 ? -10.767 2.544 -0.272 1.00 90.00 186 ALA A C 1
ATOM 1457 O O . ALA A 1 186 ? -10.484 1.350 -0.288 1.00 90.00 186 ALA A O 1
ATOM 1458 N N . CYS A 1 187 ? -9.944 3.474 -0.763 1.00 93.25 187 CYS A N 1
ATOM 1459 C CA . CYS A 1 187 ? -8.635 3.192 -1.353 1.00 93.25 187 CYS A CA 1
ATOM 1460 C C . CYS A 1 187 ? -7.542 3.139 -0.278 1.00 93.25 187 CYS A C 1
ATOM 1462 O O . CYS A 1 187 ? -6.791 2.160 -0.203 1.00 93.25 187 CYS A O 1
ATOM 1464 N N . ALA A 1 188 ? -7.491 4.144 0.597 1.00 94.75 188 ALA A N 1
ATOM 1465 C CA . ALA A 1 188 ? -6.457 4.281 1.618 1.00 94.75 188 ALA A CA 1
ATOM 1466 C C . ALA A 1 188 ? -6.476 3.122 2.631 1.00 94.75 188 ALA A C 1
ATOM 1468 O O . ALA A 1 188 ? -5.427 2.570 2.972 1.00 94.75 188 ALA A O 1
ATOM 1469 N N . THR A 1 189 ? -7.660 2.648 3.033 1.00 93.38 189 THR A N 1
ATOM 1470 C CA . THR A 1 189 ? -7.796 1.463 3.905 1.00 93.38 189 THR A CA 1
ATOM 1471 C C . THR A 1 189 ? -7.176 0.194 3.314 1.00 93.38 189 THR A C 1
ATOM 1473 O O . THR A 1 189 ? -6.715 -0.681 4.051 1.00 93.38 189 THR A O 1
ATOM 1476 N N . HIS A 1 190 ? -7.124 0.044 1.987 1.00 94.00 190 HIS A N 1
ATOM 1477 C CA . HIS A 1 190 ? -6.414 -1.080 1.373 1.00 94.00 190 HIS A CA 1
ATOM 1478 C C . HIS A 1 190 ? -4.889 -0.963 1.511 1.00 94.00 190 HIS A C 1
ATOM 1480 O O . HIS A 1 190 ? -4.214 -1.988 1.643 1.00 94.00 190 HIS A O 1
ATOM 1486 N N . ILE A 1 191 ? -4.341 0.255 1.523 1.00 95.69 191 ILE A N 1
ATOM 1487 C CA . ILE A 1 191 ? -2.914 0.495 1.778 1.00 95.69 191 ILE A CA 1
ATOM 1488 C C . ILE A 1 191 ? -2.585 0.144 3.228 1.00 95.69 191 ILE A C 1
ATOM 1490 O O . ILE A 1 191 ? -1.640 -0.609 3.454 1.00 95.69 191 ILE A O 1
ATOM 1494 N N . ILE A 1 192 ? -3.406 0.583 4.193 1.00 95.38 192 ILE A N 1
ATOM 1495 C CA . ILE A 1 192 ? -3.242 0.228 5.616 1.00 95.38 1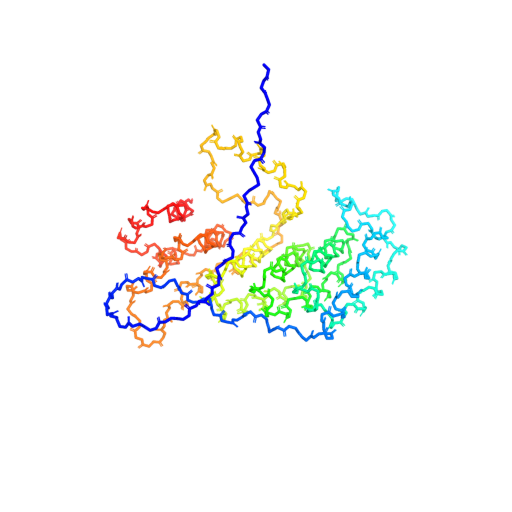92 ILE A CA 1
ATOM 1496 C C . ILE A 1 192 ? -3.221 -1.296 5.784 1.00 95.38 192 ILE A C 1
ATOM 1498 O O . ILE A 1 192 ? -2.332 -1.839 6.439 1.00 95.38 192 ILE A O 1
ATOM 1502 N N . ARG A 1 193 ? -4.151 -2.011 5.135 1.00 94.06 193 ARG A N 1
ATOM 1503 C CA . ARG A 1 193 ? -4.185 -3.481 5.178 1.00 94.06 193 ARG A CA 1
ATOM 1504 C C . ARG A 1 193 ? -2.949 -4.127 4.559 1.00 94.06 193 ARG A C 1
ATOM 1506 O O . ARG A 1 193 ? -2.407 -5.074 5.126 1.00 94.06 193 ARG A O 1
ATOM 1513 N N . SER A 1 194 ? -2.489 -3.611 3.420 1.00 95.62 194 SER A N 1
ATOM 1514 C CA . SER A 1 194 ? -1.284 -4.118 2.755 1.00 95.62 194 SER A CA 1
ATOM 1515 C C . SER A 1 194 ? -0.049 -3.904 3.629 1.00 95.62 194 SER A C 1
ATOM 1517 O O . SER A 1 194 ? 0.767 -4.809 3.771 1.00 95.62 194 SER A O 1
ATOM 1519 N N . LEU A 1 195 ? 0.058 -2.743 4.274 1.00 96.12 195 LEU A N 1
ATOM 1520 C CA . LEU A 1 195 ? 1.133 -2.439 5.208 1.00 96.12 195 LEU A CA 1
ATOM 1521 C C . LEU A 1 195 ? 1.100 -3.342 6.438 1.00 96.12 195 LEU A C 1
ATOM 1523 O O . LEU A 1 195 ? 2.136 -3.889 6.800 1.00 96.12 195 LEU A O 1
ATOM 1527 N N . ALA A 1 196 ? -0.068 -3.540 7.051 1.00 94.44 196 ALA A N 1
ATOM 1528 C CA . ALA A 1 196 ? -0.212 -4.408 8.217 1.00 94.44 196 ALA A CA 1
ATOM 1529 C C . ALA A 1 196 ? 0.239 -5.845 7.914 1.00 94.44 196 ALA A C 1
ATOM 1531 O O . ALA A 1 196 ? 1.000 -6.436 8.678 1.00 94.44 196 ALA A O 1
ATOM 1532 N N . LEU A 1 197 ? -0.163 -6.390 6.760 1.00 94.50 197 LEU A N 1
ATOM 1533 C CA . LEU A 1 197 ? 0.280 -7.713 6.315 1.00 94.50 197 LEU A CA 1
ATOM 1534 C C . LEU A 1 197 ? 1.792 -7.760 6.076 1.00 94.50 197 LEU A C 1
ATOM 1536 O O . LEU A 1 197 ? 2.439 -8.689 6.555 1.00 94.50 197 LEU A O 1
ATOM 1540 N N . THR A 1 198 ? 2.360 -6.761 5.391 1.00 95.00 198 THR A N 1
ATOM 1541 C CA . THR A 1 198 ? 3.809 -6.678 5.154 1.00 95.00 198 THR A CA 1
ATOM 1542 C C . THR A 1 198 ? 4.588 -6.588 6.467 1.00 95.00 198 THR A C 1
ATOM 1544 O O . THR A 1 198 ? 5.523 -7.355 6.666 1.00 95.00 198 THR A O 1
ATOM 1547 N N . LEU A 1 199 ? 4.182 -5.721 7.399 1.00 94.00 199 LEU A N 1
ATOM 1548 C CA . LEU A 1 199 ? 4.819 -5.582 8.712 1.00 94.00 199 LEU A CA 1
ATOM 1549 C C . LEU A 1 199 ? 4.710 -6.861 9.542 1.00 94.00 199 LEU A C 1
ATOM 1551 O O . LEU A 1 199 ? 5.634 -7.188 10.276 1.00 94.00 199 LEU A O 1
ATOM 1555 N N . ALA A 1 200 ? 3.618 -7.609 9.414 1.00 92.19 200 ALA A N 1
ATOM 1556 C CA . ALA A 1 200 ? 3.450 -8.903 10.068 1.00 92.19 200 ALA A CA 1
ATOM 1557 C C . ALA A 1 200 ? 4.152 -10.069 9.334 1.00 92.19 200 ALA A C 1
ATOM 1559 O O . ALA A 1 200 ? 4.030 -11.215 9.772 1.00 92.19 200 ALA A O 1
ATOM 1560 N N . GLY A 1 201 ? 4.876 -9.798 8.241 1.00 93.00 201 GLY A N 1
ATOM 1561 C CA . GLY A 1 201 ? 5.645 -10.786 7.478 1.00 93.00 201 GLY A CA 1
ATOM 1562 C C . GLY A 1 201 ? 4.818 -11.630 6.502 1.00 93.00 201 GLY A C 1
ATOM 1563 O O . GLY A 1 201 ? 5.320 -12.611 5.955 1.00 93.00 201 GLY A O 1
ATOM 1564 N N . TYR A 1 202 ? 3.547 -11.301 6.257 1.00 93.06 202 TYR A N 1
ATOM 1565 C CA . TYR A 1 202 ? 2.691 -12.082 5.362 1.00 93.06 202 TYR A CA 1
ATOM 1566 C C . TYR A 1 202 ? 2.973 -11.791 3.890 1.00 93.06 202 TYR A C 1
ATOM 1568 O O . TYR A 1 202 ? 2.865 -10.656 3.420 1.00 93.06 202 TYR A O 1
ATOM 1576 N N . VAL A 1 203 ? 3.230 -12.850 3.118 1.00 88.56 203 VAL A N 1
ATOM 1577 C CA . VAL A 1 203 ? 3.375 -12.747 1.666 1.00 88.56 203 VAL A CA 1
ATOM 1578 C C . VAL A 1 203 ? 1.995 -12.694 1.028 1.00 88.56 203 VAL A C 1
ATOM 1580 O O . VAL A 1 203 ? 1.250 -13.675 0.995 1.00 88.56 203 VAL A O 1
ATOM 1583 N N . GLN A 1 204 ? 1.651 -11.522 0.508 1.00 87.00 204 GLN A N 1
ATOM 1584 C CA . GLN A 1 204 ? 0.326 -11.276 -0.042 1.00 87.00 204 GLN A CA 1
ATOM 1585 C C . GLN A 1 204 ? 0.170 -11.924 -1.428 1.00 87.00 204 GLN A C 1
ATOM 1587 O O . GLN A 1 204 ? 1.070 -11.824 -2.272 1.00 87.00 204 GLN A O 1
ATOM 1592 N N . PRO A 1 205 ? -0.967 -12.589 -1.701 1.00 71.69 205 PRO A N 1
ATOM 1593 C CA . PRO A 1 205 ? -1.223 -13.173 -3.007 1.00 71.69 205 PRO A CA 1
ATOM 1594 C C . PRO A 1 205 ? -1.435 -12.071 -4.050 1.00 71.69 205 PRO A C 1
ATOM 1596 O O . PRO A 1 205 ? -2.196 -11.131 -3.828 1.00 71.69 205 PRO A O 1
ATOM 1599 N N . SER A 1 206 ? -0.821 -12.222 -5.227 1.00 65.00 206 SER A N 1
ATOM 1600 C CA . SER A 1 206 ? -0.968 -11.242 -6.309 1.00 65.00 206 SER A CA 1
ATOM 1601 C C . SER A 1 206 ? -2.436 -11.050 -6.710 1.00 65.00 206 SER A C 1
ATOM 1603 O O . SER A 1 206 ? -3.155 -12.008 -7.017 1.00 65.00 206 SER A O 1
ATOM 1605 N N . THR A 1 207 ? -2.878 -9.794 -6.773 1.00 57.59 207 THR A N 1
ATOM 1606 C CA . THR A 1 207 ? -4.268 -9.395 -7.066 1.00 57.59 207 THR A CA 1
ATOM 1607 C C . THR A 1 207 ? -4.641 -9.491 -8.552 1.00 57.59 207 THR A C 1
ATOM 1609 O O . THR A 1 207 ? -5.681 -8.973 -8.966 1.00 57.59 207 THR A O 1
ATOM 1612 N N . SER A 1 208 ? -3.830 -10.177 -9.373 1.00 52.25 208 SER A N 1
ATOM 1613 C CA . SER A 1 208 ? -4.018 -10.257 -10.827 1.00 52.25 208 SER A CA 1
ATOM 1614 C C . SER A 1 208 ? -5.465 -10.612 -11.202 1.00 52.25 208 SER A C 1
ATOM 1616 O O . SER A 1 208 ? -6.061 -11.572 -10.700 1.00 52.25 208 SER A O 1
ATOM 1618 N N . SER A 1 209 ? -6.036 -9.825 -12.116 1.00 44.25 209 SER A N 1
ATOM 1619 C CA . SER A 1 209 ? -7.430 -9.925 -12.567 1.00 44.25 209 SER A CA 1
ATOM 1620 C C . SER A 1 209 ? -7.819 -11.321 -13.070 1.00 44.25 209 SER A C 1
ATOM 1622 O O . SER A 1 209 ? -8.986 -11.700 -12.966 1.00 44.25 209 SER A O 1
ATOM 1624 N N . ASN A 1 210 ? -6.855 -12.124 -13.531 1.00 41.12 210 ASN A N 1
ATOM 1625 C CA . ASN A 1 210 ? -7.085 -13.485 -14.018 1.00 41.12 210 ASN A CA 1
ATOM 1626 C C . ASN A 1 210 ? -7.399 -14.504 -12.904 1.00 41.12 210 ASN A C 1
ATOM 1628 O O . ASN A 1 210 ? -8.065 -15.504 -13.169 1.00 41.12 210 ASN A O 1
ATOM 1632 N N . LYS A 1 211 ? -7.036 -14.238 -11.638 1.00 44.47 211 LYS A N 1
ATOM 1633 C CA . LYS A 1 211 ? -7.378 -15.119 -10.501 1.00 44.47 211 LYS A CA 1
ATOM 1634 C C . LYS A 1 211 ? -8.814 -14.940 -9.987 1.00 44.47 211 LYS A C 1
ATOM 1636 O O . LYS A 1 211 ? -9.307 -15.800 -9.253 1.00 44.47 211 LYS A O 1
ATOM 1641 N N . LYS A 1 212 ? -9.538 -13.891 -10.414 1.00 43.66 212 LYS A N 1
ATOM 1642 C CA . LYS A 1 212 ? -10.941 -13.651 -10.007 1.00 43.66 212 LYS A CA 1
ATOM 1643 C C . LYS A 1 212 ? -11.898 -14.778 -10.428 1.00 43.66 212 LYS A C 1
ATOM 1645 O O . LYS A 1 212 ? -12.921 -14.961 -9.774 1.00 43.66 212 LYS A O 1
ATOM 1650 N N . LYS A 1 213 ? -11.562 -15.576 -11.453 1.00 43.66 213 LYS A N 1
ATOM 1651 C CA . LYS A 1 213 ? -12.357 -16.756 -11.846 1.00 43.66 213 LYS A CA 1
ATOM 1652 C C . LYS A 1 213 ? -12.211 -17.935 -10.870 1.00 43.66 213 LYS A C 1
ATOM 1654 O O . LYS A 1 213 ? -13.215 -18.559 -10.552 1.00 43.66 213 LYS A O 1
ATOM 1659 N N . LYS A 1 214 ? -11.012 -18.187 -10.325 1.00 44.00 214 LYS A N 1
ATOM 1660 C CA . LYS A 1 214 ? -10.781 -19.268 -9.341 1.00 44.00 214 LYS A CA 1
ATOM 1661 C C . LYS A 1 214 ? -11.347 -18.929 -7.956 1.00 44.00 214 LYS A C 1
ATOM 1663 O O . LYS A 1 214 ? -11.942 -19.787 -7.314 1.00 44.00 214 LYS A O 1
ATOM 1668 N N . LYS A 1 215 ? -11.248 -17.662 -7.527 1.00 48.84 215 LYS A N 1
ATOM 1669 C CA . LYS A 1 215 ? -11.765 -17.218 -6.218 1.00 48.84 215 LYS A CA 1
ATOM 1670 C C . LYS A 1 215 ? -13.299 -17.259 -6.133 1.00 48.84 215 LYS A C 1
ATOM 1672 O O . LYS A 1 215 ? -13.827 -17.600 -5.083 1.00 48.84 215 LYS A O 1
ATOM 1677 N N . LYS A 1 216 ? -14.014 -17.009 -7.242 1.00 46.88 216 LYS A N 1
ATOM 1678 C CA . LYS A 1 216 ? -15.484 -17.153 -7.305 1.00 46.88 216 LYS A CA 1
ATOM 1679 C C . LYS A 1 216 ? -15.949 -18.600 -7.104 1.00 46.88 216 LYS A C 1
ATOM 1681 O O . LYS A 1 216 ? -16.968 -18.814 -6.466 1.00 46.88 216 LYS A O 1
ATOM 1686 N N . GLN A 1 217 ? -15.191 -19.575 -7.604 1.00 42.69 217 GLN A N 1
ATOM 1687 C CA . GLN A 1 217 ? -15.519 -20.996 -7.458 1.00 42.69 217 GLN A CA 1
ATOM 1688 C C . GLN A 1 217 ? -15.198 -21.518 -6.046 1.00 42.69 217 GLN A C 1
ATOM 1690 O O . GLN A 1 217 ? -15.912 -22.361 -5.520 1.00 42.69 217 GLN A O 1
ATOM 1695 N N . GLN A 1 218 ? -14.171 -20.960 -5.394 1.00 47.16 218 GLN A N 1
ATOM 1696 C CA . GLN A 1 218 ? -13.814 -21.301 -4.012 1.00 47.16 218 GLN A CA 1
ATOM 1697 C C . GLN A 1 218 ? -14.749 -20.637 -2.979 1.00 47.16 218 GLN A C 1
ATOM 1699 O O . GLN A 1 218 ? -15.121 -21.284 -2.008 1.00 47.16 218 GLN A O 1
ATOM 1704 N N . GLN A 1 219 ? -15.207 -19.401 -3.227 1.00 48.41 219 GLN A N 1
ATOM 1705 C CA . GLN A 1 219 ? -16.227 -18.724 -2.404 1.00 48.41 219 GLN A CA 1
ATOM 1706 C C . GLN A 1 219 ? -17.618 -19.364 -2.531 1.00 48.41 219 GLN A C 1
ATOM 1708 O O . GLN A 1 219 ? -18.342 -19.443 -1.550 1.00 48.41 219 GLN A O 1
ATOM 1713 N N . GLN A 1 220 ? -17.985 -19.889 -3.706 1.00 47.12 220 GLN A N 1
ATOM 1714 C CA . GLN A 1 220 ? -19.248 -20.625 -3.868 1.00 47.12 220 GLN A CA 1
ATOM 1715 C C . GLN A 1 220 ? -19.271 -21.955 -3.095 1.00 47.12 220 GLN A C 1
ATOM 1717 O O . GLN A 1 220 ? -20.337 -22.373 -2.654 1.00 47.12 220 GLN A O 1
ATOM 1722 N N . ASN A 1 221 ? -18.111 -22.584 -2.876 1.00 42.56 221 ASN A N 1
ATOM 1723 C CA . ASN A 1 221 ? -18.006 -23.809 -2.078 1.00 42.56 221 ASN A CA 1
ATOM 1724 C C . ASN A 1 221 ? -17.891 -23.535 -0.564 1.00 42.56 221 ASN A C 1
ATOM 1726 O O . ASN A 1 221 ? -18.322 -24.362 0.233 1.00 42.56 221 ASN A O 1
ATOM 1730 N N . ALA A 1 222 ? -17.340 -22.387 -0.154 1.00 41.84 222 ALA A N 1
ATOM 1731 C CA . ALA A 1 222 ? -17.249 -21.984 1.254 1.00 41.84 222 ALA A CA 1
ATOM 1732 C C . ALA A 1 222 ? -18.600 -21.503 1.823 1.00 41.84 222 ALA A C 1
ATOM 1734 O O . ALA A 1 222 ? -18.944 -21.849 2.958 1.00 41.84 222 ALA A O 1
ATOM 1735 N N . ALA A 1 223 ? -19.422 -20.852 0.991 1.00 42.19 223 ALA A N 1
ATOM 1736 C CA . ALA A 1 223 ? -20.795 -20.464 1.322 1.00 42.19 223 ALA A CA 1
ATOM 1737 C C . ALA A 1 223 ? -21.704 -21.663 1.663 1.00 42.19 223 ALA A C 1
ATOM 1739 O O . ALA A 1 223 ? -22.673 -21.517 2.403 1.00 42.19 223 ALA A O 1
ATOM 1740 N N . ALA A 1 224 ? -21.375 -22.866 1.176 1.00 41.59 224 ALA A N 1
ATOM 1741 C CA . ALA A 1 224 ? -22.097 -24.103 1.481 1.00 41.59 224 ALA A CA 1
ATOM 1742 C C . ALA A 1 224 ? -21.680 -24.760 2.818 1.00 41.59 224 ALA A C 1
ATOM 1744 O O . ALA A 1 224 ? -22.342 -25.689 3.270 1.00 41.59 224 ALA A O 1
ATOM 1745 N N . SER A 1 225 ? -20.599 -24.294 3.461 1.00 38.72 225 SER A N 1
ATOM 1746 C CA . SER A 1 225 ? -20.028 -24.885 4.686 1.00 38.72 225 SER A CA 1
ATOM 1747 C C . SER A 1 225 ? -20.274 -24.054 5.956 1.00 38.72 225 SER A C 1
ATOM 1749 O O . SER A 1 225 ? -19.808 -24.453 7.023 1.00 38.72 225 SER A O 1
ATOM 1751 N N . GLY A 1 226 ? -20.923 -22.886 5.871 1.00 37.84 226 GLY A N 1
ATOM 1752 C CA . GLY A 1 226 ? -21.117 -21.997 7.029 1.00 37.84 226 GLY A CA 1
ATOM 1753 C C . GLY A 1 226 ? -19.818 -21.444 7.644 1.00 37.84 226 GLY A C 1
ATOM 1754 O O . GLY A 1 226 ? -19.847 -20.926 8.751 1.00 37.84 226 GLY A O 1
ATOM 1755 N N . ARG A 1 227 ? -18.677 -21.555 6.945 1.00 40.97 227 ARG A N 1
ATOM 1756 C CA . ARG A 1 227 ? -17.327 -21.150 7.401 1.00 40.97 227 ARG A CA 1
ATOM 1757 C C . ARG A 1 227 ? -16.848 -19.810 6.822 1.00 40.97 227 ARG A C 1
ATOM 1759 O O . ARG A 1 227 ? -15.665 -19.496 6.889 1.00 40.97 227 ARG A O 1
ATOM 1766 N N . ASP A 1 228 ? -17.746 -19.031 6.227 1.00 38.47 228 ASP A N 1
ATOM 1767 C CA . ASP A 1 228 ? -17.407 -17.846 5.422 1.00 38.47 228 ASP A CA 1
ATOM 1768 C C . ASP A 1 228 ? -17.097 -16.566 6.237 1.00 38.47 228 ASP A C 1
ATOM 1770 O O . ASP A 1 228 ? -17.030 -15.477 5.668 1.00 38.47 228 ASP A O 1
ATOM 1774 N N . THR A 1 229 ? -16.922 -16.648 7.559 1.00 47.75 229 THR A N 1
ATOM 1775 C CA . THR A 1 229 ? -17.000 -15.465 8.439 1.00 47.75 229 THR A CA 1
ATOM 1776 C C . THR A 1 229 ? -15.670 -14.927 8.975 1.00 47.75 229 THR A C 1
ATOM 1778 O O . THR A 1 229 ? -15.618 -13.752 9.328 1.00 47.75 229 THR A O 1
ATOM 1781 N N . ALA A 1 230 ? -14.578 -15.699 8.962 1.00 52.84 230 ALA A N 1
ATOM 1782 C CA . ALA A 1 230 ? -13.299 -15.269 9.540 1.00 52.84 230 ALA A CA 1
ATOM 1783 C C . ALA A 1 230 ? -12.386 -14.546 8.531 1.00 52.84 230 ALA A C 1
ATOM 1785 O O . ALA A 1 230 ? -12.180 -15.007 7.400 1.00 52.84 230 ALA A O 1
ATOM 1786 N N . LEU A 1 231 ? -11.769 -13.438 8.964 1.00 69.94 231 LEU A N 1
ATOM 1787 C CA . LEU A 1 231 ? -10.688 -12.771 8.238 1.00 69.94 231 LEU A CA 1
ATOM 1788 C C . LEU A 1 231 ? -9.584 -13.790 7.905 1.00 69.94 231 LEU A C 1
ATOM 1790 O O . LEU A 1 231 ? -8.826 -14.225 8.766 1.00 69.94 231 LEU A O 1
ATOM 1794 N N . THR A 1 232 ? -9.488 -14.189 6.636 1.00 75.94 232 THR A N 1
ATOM 1795 C CA . THR A 1 232 ? -8.514 -15.203 6.221 1.00 75.94 232 THR A CA 1
ATOM 1796 C C . THR A 1 232 ? -7.165 -14.551 5.944 1.00 75.94 232 THR A C 1
ATOM 1798 O O . THR A 1 232 ? -7.015 -13.802 4.974 1.00 75.94 232 THR A O 1
ATOM 1801 N N . LEU A 1 233 ? -6.173 -14.854 6.779 1.00 84.44 233 LEU A N 1
ATOM 1802 C CA . LEU A 1 233 ? -4.799 -14.407 6.566 1.00 84.44 233 LEU A CA 1
ATOM 1803 C C . LEU A 1 233 ? -4.136 -15.169 5.403 1.00 84.44 233 LEU A C 1
ATOM 1805 O O . LEU A 1 233 ? -4.498 -16.318 5.123 1.00 84.44 233 LEU A O 1
ATOM 1809 N N . PRO A 1 234 ? -3.156 -14.561 4.708 1.00 84.69 234 PRO A N 1
ATOM 1810 C CA . PRO A 1 234 ? -2.350 -15.274 3.724 1.00 84.69 234 PRO A CA 1
ATOM 1811 C C . PRO A 1 234 ? -1.658 -16.497 4.339 1.00 84.69 234 PRO A C 1
ATOM 1813 O O . PRO A 1 234 ? -1.135 -16.433 5.446 1.00 84.69 234 PRO A O 1
ATOM 1816 N N . SER A 1 235 ? -1.612 -17.604 3.595 1.00 82.81 235 SER A N 1
ATOM 1817 C CA . SER A 1 235 ? -1.072 -18.879 4.093 1.00 82.81 235 SER A CA 1
ATOM 1818 C C . SER A 1 235 ? 0.441 -18.869 4.316 1.00 82.81 235 SER A C 1
ATOM 1820 O O . SER A 1 235 ? 0.950 -19.706 5.052 1.00 82.81 235 SER A O 1
ATOM 1822 N N . HIS A 1 236 ? 1.163 -17.959 3.659 1.00 85.75 236 HIS A N 1
ATOM 1823 C CA . HIS A 1 236 ? 2.616 -17.880 3.738 1.00 85.75 236 HIS A CA 1
ATOM 1824 C C . HIS A 1 236 ? 3.040 -16.670 4.570 1.00 85.75 236 HIS A C 1
ATOM 1826 O O . HIS A 1 236 ? 2.800 -15.522 4.181 1.00 85.75 236 HIS A O 1
ATOM 1832 N N . LYS A 1 237 ? 3.694 -16.942 5.699 1.00 89.81 237 LYS A N 1
ATOM 1833 C CA . LYS A 1 237 ? 4.229 -15.947 6.625 1.00 89.81 237 LYS A CA 1
ATOM 1834 C C . LYS A 1 237 ? 5.735 -16.149 6.747 1.00 89.81 237 LYS A C 1
ATOM 1836 O O . LYS A 1 237 ? 6.184 -17.259 7.007 1.00 89.81 237 LYS A O 1
ATOM 1841 N N . LEU A 1 238 ? 6.495 -15.084 6.541 1.00 86.62 238 LEU A N 1
ATOM 1842 C CA . LEU A 1 238 ? 7.923 -15.052 6.823 1.00 86.62 238 LEU A CA 1
ATOM 1843 C C . LEU A 1 238 ? 8.135 -14.891 8.331 1.00 86.62 238 LEU A C 1
ATOM 1845 O O . LEU A 1 238 ? 7.351 -14.225 9.005 1.00 86.62 238 LEU A O 1
ATOM 1849 N N . GLU A 1 239 ? 9.217 -15.459 8.859 1.00 82.88 239 GLU A N 1
ATOM 1850 C CA . GLU A 1 239 ? 9.596 -15.263 10.268 1.00 82.88 239 GLU A CA 1
ATOM 1851 C C . GLU A 1 239 ? 9.952 -13.800 10.570 1.00 82.88 239 GLU A C 1
ATOM 1853 O O . GLU A 1 239 ? 9.748 -13.309 11.678 1.00 82.88 239 GLU A O 1
ATOM 1858 N N . LYS A 1 240 ? 10.458 -13.088 9.558 1.00 80.88 240 LYS A N 1
ATOM 1859 C CA . LYS A 1 240 ? 10.868 -11.689 9.646 1.00 80.88 240 LYS A CA 1
ATOM 1860 C C . LYS A 1 240 ? 9.625 -10.789 9.585 1.00 80.88 240 LYS A C 1
ATOM 1862 O O . LYS A 1 240 ? 8.956 -10.721 8.556 1.00 80.88 240 LYS A O 1
ATOM 1867 N N . GLY A 1 241 ? 9.323 -10.098 10.684 1.00 82.88 241 GLY A N 1
ATOM 1868 C CA . GLY A 1 241 ? 8.228 -9.132 10.788 1.00 82.88 241 GLY A CA 1
ATOM 1869 C C . GLY A 1 241 ? 8.291 -8.325 12.089 1.00 82.88 241 GLY A C 1
ATOM 1870 O O . GLY A 1 241 ? 8.909 -8.741 13.064 1.00 82.88 241 GLY A O 1
ATOM 1871 N N . ALA A 1 242 ? 7.633 -7.170 12.113 1.00 85.50 242 ALA A N 1
ATOM 1872 C CA . ALA A 1 242 ? 7.445 -6.327 13.291 1.00 85.50 242 ALA A CA 1
ATOM 1873 C C . ALA A 1 242 ? 5.945 -6.038 13.506 1.00 85.50 242 ALA A C 1
ATOM 1875 O O . ALA A 1 242 ? 5.483 -4.911 13.285 1.00 85.50 242 ALA A O 1
ATOM 1876 N N . PRO A 1 243 ? 5.160 -7.040 13.952 1.00 84.44 243 PRO A N 1
ATOM 1877 C CA . PRO A 1 243 ? 3.717 -6.893 14.165 1.00 84.44 243 PRO A CA 1
ATOM 1878 C C . PRO A 1 243 ? 3.363 -5.813 15.198 1.00 84.44 243 PRO A C 1
ATOM 1880 O O . PRO A 1 243 ? 2.268 -5.262 15.151 1.00 84.44 243 PRO A O 1
ATOM 1883 N N . THR A 1 244 ? 4.303 -5.427 16.067 1.00 85.44 244 THR A N 1
ATOM 1884 C CA . THR A 1 244 ? 4.134 -4.351 17.059 1.00 85.44 244 THR A CA 1
ATOM 1885 C C . THR A 1 244 ? 3.760 -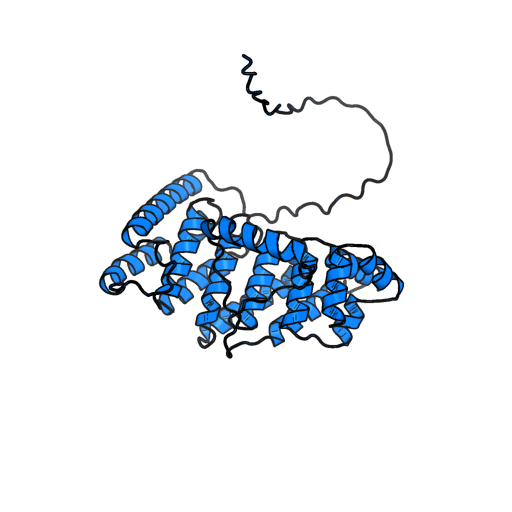3.000 16.441 1.00 85.44 244 THR A C 1
ATOM 1887 O O . THR A 1 244 ? 3.104 -2.181 17.084 1.00 85.44 244 THR A O 1
ATOM 1890 N N . TYR A 1 245 ? 4.125 -2.743 15.180 1.00 85.81 245 TYR A N 1
ATOM 1891 C CA . TYR A 1 245 ? 3.657 -1.556 14.460 1.00 85.81 245 TYR A CA 1
ATOM 1892 C C . TYR A 1 245 ? 2.156 -1.606 14.149 1.00 85.81 245 TYR A C 1
ATOM 1894 O O . TYR A 1 245 ? 1.507 -0.563 14.149 1.00 85.81 245 TYR A O 1
ATOM 1902 N N . CYS A 1 246 ? 1.582 -2.794 13.951 1.00 87.50 246 CYS A N 1
ATOM 1903 C CA . CYS A 1 246 ? 0.139 -2.955 13.775 1.00 87.50 246 CYS A CA 1
ATOM 1904 C C . CYS A 1 246 ? -0.606 -2.623 15.073 1.00 87.50 246 CYS A C 1
ATOM 1906 O O . CYS A 1 246 ? -1.615 -1.923 15.027 1.00 87.50 246 CYS A O 1
ATOM 1908 N N . SER A 1 247 ? -0.058 -3.019 16.229 1.00 84.44 247 SER A N 1
ATOM 1909 C CA . SER A 1 247 ? -0.583 -2.637 17.549 1.00 84.44 247 SER A CA 1
ATOM 1910 C C . SER A 1 247 ? -0.545 -1.116 17.752 1.00 84.44 247 SER A C 1
ATOM 1912 O O . SER A 1 247 ? -1.493 -0.536 18.271 1.00 84.44 247 SER A O 1
ATOM 1914 N N . LYS A 1 248 ? 0.524 -0.444 17.298 1.00 85.06 248 LYS A N 1
ATOM 1915 C CA . LYS A 1 248 ? 0.621 1.028 17.343 1.00 85.06 248 LYS A CA 1
ATOM 1916 C C . LYS A 1 248 ? -0.423 1.708 16.460 1.00 85.06 248 LYS A C 1
ATOM 1918 O O . LYS A 1 248 ? -0.989 2.710 16.879 1.00 85.06 248 LYS A O 1
ATOM 1923 N N . LEU A 1 249 ? -0.685 1.173 15.267 1.00 85.88 249 LEU A N 1
ATOM 1924 C CA . LEU A 1 249 ? -1.697 1.714 14.355 1.00 85.88 249 LEU A CA 1
ATOM 1925 C C . LEU A 1 249 ? -3.105 1.633 14.958 1.00 85.88 249 LEU A C 1
ATOM 1927 O O . LEU A 1 249 ? -3.824 2.626 14.944 1.00 85.88 249 LEU A O 1
ATOM 1931 N N . ILE A 1 250 ? -3.487 0.490 15.537 1.00 86.44 250 ILE A N 1
ATOM 1932 C CA . ILE A 1 250 ? -4.809 0.345 16.170 1.00 86.44 250 ILE A CA 1
ATOM 1933 C C . ILE A 1 250 ? -4.927 1.121 17.489 1.00 86.44 250 ILE A C 1
ATOM 1935 O O . ILE A 1 250 ? -5.975 1.697 17.763 1.00 86.44 250 ILE A O 1
ATOM 1939 N N . ALA A 1 251 ? -3.851 1.228 18.274 1.00 86.12 251 ALA A N 1
ATOM 1940 C CA . ALA A 1 251 ? -3.836 2.101 19.448 1.00 86.12 251 ALA A CA 1
ATOM 1941 C C . ALA A 1 251 ? -3.992 3.576 19.048 1.00 86.12 251 ALA A C 1
ATOM 1943 O O . ALA A 1 251 ? -4.749 4.312 19.677 1.00 86.12 251 ALA A O 1
ATOM 1944 N N . LYS A 1 252 ? -3.324 4.002 17.965 1.00 82.88 252 LYS A N 1
ATOM 1945 C CA . LYS A 1 252 ? -3.481 5.354 17.426 1.00 82.88 252 LYS A CA 1
ATOM 1946 C C . LYS A 1 252 ? -4.892 5.593 16.908 1.00 82.88 252 LYS A C 1
ATOM 1948 O O . LYS A 1 252 ? -5.399 6.669 17.161 1.00 82.88 252 LYS A O 1
ATOM 1953 N N . LEU A 1 253 ? -5.538 4.624 16.255 1.00 80.38 253 LEU A N 1
ATOM 1954 C CA . LEU A 1 253 ? -6.953 4.741 15.883 1.00 80.38 253 LEU A CA 1
ATOM 1955 C C . LEU A 1 253 ? -7.823 5.079 17.100 1.00 80.38 253 LEU A C 1
ATOM 1957 O O . LEU A 1 253 ? -8.619 6.009 17.032 1.00 80.38 253 LEU A O 1
ATOM 1961 N N . CYS A 1 254 ? -7.635 4.360 18.208 1.00 77.69 254 CYS A N 1
ATOM 1962 C CA . CYS A 1 254 ? -8.406 4.593 19.428 1.00 77.69 254 CYS A CA 1
ATOM 1963 C C . CYS A 1 254 ? -8.144 5.992 20.007 1.00 77.69 254 CYS A C 1
ATOM 1965 O O . CYS A 1 254 ? -9.091 6.682 20.361 1.00 77.69 254 CYS A O 1
ATOM 1967 N N . GLY A 1 255 ? -6.881 6.439 20.025 1.00 72.69 255 GLY A N 1
ATOM 1968 C CA . GLY A 1 255 ? -6.494 7.759 20.546 1.00 72.69 255 GLY A CA 1
ATOM 1969 C C . GLY A 1 255 ? -6.569 8.929 19.551 1.00 72.69 255 GLY A C 1
ATOM 1970 O O . GLY A 1 255 ? -6.358 10.068 19.936 1.00 72.69 255 GLY A O 1
ATOM 1971 N N . CYS A 1 256 ? -6.809 8.706 18.256 1.00 62.44 256 CYS A N 1
ATOM 1972 C CA . CYS A 1 256 ? -6.982 9.775 17.255 1.00 62.44 256 CYS A CA 1
ATOM 1973 C C . CYS A 1 256 ? -8.385 10.373 17.279 1.00 62.44 256 CYS A C 1
ATOM 1975 O O . CYS A 1 256 ? -8.591 11.457 16.743 1.00 62.44 256 CYS A O 1
ATOM 1977 N N . LEU A 1 257 ? -9.330 9.654 17.871 1.00 57.03 257 LEU A N 1
ATOM 1978 C CA . LEU A 1 257 ? -10.680 10.135 18.120 1.00 57.03 257 LEU A CA 1
ATOM 1979 C C . LEU A 1 257 ? -10.750 10.954 19.425 1.00 57.03 257 LEU A C 1
ATOM 1981 O O . LEU A 1 257 ? -11.796 11.513 19.734 1.00 57.03 257 LEU A O 1
ATOM 1985 N N . ASP A 1 258 ? -9.621 11.102 20.135 1.00 49.06 258 ASP A N 1
ATOM 1986 C CA . ASP A 1 258 ? -9.443 12.139 21.149 1.00 49.06 258 ASP A CA 1
ATOM 1987 C C . ASP A 1 258 ? -9.222 13.482 20.441 1.00 49.06 258 ASP A C 1
ATOM 1989 O O . ASP A 1 258 ? -8.095 13.877 20.122 1.00 49.06 258 ASP A O 1
ATOM 1993 N N . SER A 1 259 ? -10.294 14.230 20.192 1.00 48.53 259 SER A N 1
ATOM 1994 C CA . SER A 1 259 ? -10.139 15.668 19.995 1.00 48.53 259 SER A CA 1
ATOM 1995 C C . SER A 1 259 ? -9.680 16.275 21.323 1.00 48.53 259 SER A C 1
ATOM 1997 O O . SER A 1 259 ? -10.466 16.427 22.263 1.00 48.53 259 SER A O 1
ATOM 1999 N N . VAL A 1 260 ? -8.389 16.600 21.390 1.00 48.53 260 VAL A N 1
ATOM 2000 C CA . VAL A 1 260 ? -7.766 17.412 22.437 1.00 48.53 260 VAL A CA 1
ATOM 2001 C C . VAL A 1 260 ? -8.503 18.752 22.485 1.00 48.53 260 VAL A C 1
ATOM 2003 O O . VAL A 1 260 ? -8.283 19.597 21.628 1.00 48.53 260 VAL A O 1
ATOM 2006 N N . GLU A 1 261 ? -9.461 18.865 23.410 1.00 43.75 261 GLU A N 1
ATOM 2007 C CA . GLU A 1 261 ? -9.776 20.034 24.258 1.00 43.75 261 GLU A CA 1
ATOM 2008 C C . GLU A 1 261 ? -11.222 20.053 24.786 1.00 43.75 261 GLU A C 1
ATOM 2010 O O . GLU A 1 261 ? -11.482 20.789 25.731 1.00 43.75 261 GLU A O 1
ATOM 2015 N N . THR A 1 262 ? -12.156 19.221 24.300 1.00 48.94 262 THR A N 1
ATOM 2016 C CA . THR A 1 262 ? -13.546 19.186 24.841 1.00 48.94 262 THR A CA 1
ATOM 2017 C C . THR A 1 262 ? -14.314 17.854 24.667 1.00 48.94 262 THR A C 1
ATOM 2019 O O . THR A 1 262 ? -15.516 17.812 24.915 1.00 48.94 262 THR A O 1
ATOM 2022 N N . GLY A 1 263 ? -13.665 16.764 24.239 1.00 52.03 263 GLY A N 1
ATOM 2023 C CA . GLY A 1 263 ? -14.343 15.585 23.675 1.00 52.03 263 GLY A CA 1
ATOM 2024 C C . GLY A 1 263 ? -15.087 14.687 24.671 1.00 52.03 263 GLY A C 1
ATOM 2025 O O . GLY A 1 263 ? -14.484 14.064 25.535 1.00 52.03 263 GLY A O 1
ATOM 2026 N N . ASP A 1 264 ? -16.400 14.600 24.496 1.00 64.12 264 ASP A N 1
ATOM 2027 C CA . ASP A 1 264 ? -17.324 13.660 25.129 1.00 64.12 264 ASP A CA 1
ATOM 2028 C C . ASP A 1 264 ? -16.926 12.204 24.799 1.00 64.12 264 ASP A C 1
ATOM 2030 O O . ASP A 1 264 ? -16.969 11.811 23.629 1.00 64.12 264 ASP A O 1
ATOM 2034 N N . GLU A 1 265 ? -16.544 11.396 25.801 1.00 69.31 265 GLU A N 1
ATOM 2035 C CA . GLU A 1 265 ? -16.198 9.964 25.638 1.00 69.31 265 GLU A CA 1
ATOM 2036 C C . GLU A 1 265 ? -17.285 9.204 24.848 1.00 69.31 265 GLU A C 1
ATOM 2038 O O . GLU A 1 265 ? -16.993 8.275 24.091 1.00 69.31 265 GLU A O 1
ATOM 2043 N N . SER A 1 266 ? -18.542 9.657 24.944 1.00 74.94 266 SER A N 1
ATOM 2044 C CA . SER A 1 266 ? -19.669 9.129 24.173 1.00 74.94 266 SER A CA 1
ATOM 2045 C C . SER A 1 266 ? -19.508 9.325 22.657 1.00 74.94 266 SER A C 1
ATOM 2047 O O . SER A 1 266 ? -19.845 8.431 21.879 1.00 74.94 266 SER A O 1
ATOM 2049 N N . GLN A 1 267 ? -18.985 10.469 22.201 1.00 78.06 267 GLN A N 1
ATOM 2050 C CA . GLN A 1 267 ? -18.777 10.738 20.770 1.00 78.06 267 GLN A CA 1
ATOM 2051 C C . GLN A 1 267 ? -17.634 9.901 20.195 1.00 78.06 267 GLN A C 1
ATOM 2053 O O . GLN A 1 267 ? -17.760 9.351 19.100 1.00 78.06 267 GLN A O 1
ATOM 2058 N N . GLN A 1 268 ? -16.544 9.754 20.948 1.00 78.25 268 GLN A N 1
ATOM 2059 C CA . GLN A 1 268 ? -15.423 8.894 20.573 1.00 78.25 268 GLN A CA 1
ATOM 2060 C C . GLN A 1 268 ? -15.873 7.436 20.426 1.00 78.25 268 GLN A C 1
ATOM 2062 O O . GLN A 1 268 ? -15.602 6.789 19.409 1.00 78.25 268 GLN A O 1
ATOM 2067 N N . GLN A 1 269 ? -16.618 6.938 21.414 1.00 81.25 269 GLN A N 1
ATOM 2068 C CA . GLN A 1 269 ? -17.161 5.585 21.403 1.00 81.25 269 GLN A CA 1
ATOM 2069 C C . GLN A 1 269 ? -18.124 5.363 20.229 1.00 81.25 269 GLN A C 1
ATOM 2071 O O . GLN A 1 269 ? -18.108 4.310 19.578 1.00 81.25 269 GLN A O 1
ATOM 2076 N N . GLN A 1 270 ? -18.936 6.372 19.906 1.00 83.62 270 GLN A N 1
ATOM 2077 C CA . GLN A 1 270 ? -19.809 6.334 18.742 1.00 83.62 270 GLN A CA 1
ATOM 2078 C C . GLN A 1 270 ? -19.011 6.242 17.433 1.00 83.62 270 GLN A C 1
ATOM 2080 O O . GLN A 1 270 ? -19.330 5.399 16.594 1.00 83.62 270 GLN A O 1
ATOM 2085 N N . GLN A 1 271 ? -17.957 7.043 17.263 1.00 85.69 271 GLN A N 1
ATOM 2086 C CA . GLN A 1 271 ? -17.115 7.005 16.062 1.00 85.69 271 GLN A CA 1
ATOM 2087 C C . GLN A 1 271 ? -16.377 5.667 15.908 1.00 85.69 271 GLN A C 1
ATOM 2089 O O . GLN A 1 271 ? -16.317 5.122 14.804 1.00 85.69 271 GLN A O 1
ATOM 2094 N N . LEU A 1 272 ? -15.859 5.092 17.000 1.00 86.44 272 LEU A N 1
ATOM 2095 C CA . LEU A 1 272 ? -15.251 3.753 16.986 1.00 86.44 272 LEU A CA 1
ATOM 2096 C C . LEU A 1 272 ? -16.253 2.675 16.579 1.00 86.44 272 LEU A C 1
ATOM 2098 O O . LEU A 1 272 ? -15.927 1.796 15.772 1.00 86.44 272 LEU A O 1
ATOM 2102 N N . SER A 1 273 ? -17.477 2.771 17.097 1.00 86.56 273 SER A N 1
ATOM 2103 C CA . SER A 1 273 ? -18.564 1.876 16.716 1.00 86.56 273 SER A CA 1
ATOM 2104 C C . SER A 1 273 ? -18.859 2.010 15.223 1.00 86.56 273 SER A C 1
ATOM 2106 O O . SER A 1 273 ? -18.808 1.019 14.503 1.00 86.56 273 SER A O 1
ATOM 2108 N N . GLU A 1 274 ? -19.049 3.231 14.719 1.00 88.62 274 GLU A N 1
ATOM 2109 C CA . GLU A 1 274 ? -19.308 3.495 13.297 1.00 88.62 274 GLU A CA 1
ATOM 2110 C C . GLU A 1 274 ? -18.196 2.962 12.382 1.00 88.62 274 GLU A C 1
ATOM 2112 O O . GLU A 1 274 ? -18.479 2.380 11.334 1.00 88.62 274 GLU A O 1
ATOM 2117 N N . LEU A 1 275 ? -16.931 3.067 12.791 1.00 88.94 275 LEU A N 1
ATOM 2118 C CA . LEU A 1 275 ? -15.806 2.483 12.058 1.00 88.94 275 LEU A CA 1
ATOM 2119 C C . LEU A 1 275 ? -15.855 0.951 12.012 1.00 88.94 275 LEU A C 1
ATOM 2121 O O . LEU A 1 275 ? -15.548 0.348 10.979 1.00 88.94 275 LEU A O 1
ATOM 2125 N N . CYS A 1 276 ? -16.253 0.307 13.107 1.00 88.62 276 CYS A N 1
ATOM 2126 C CA . CYS A 1 276 ? -16.439 -1.144 13.161 1.00 88.62 276 CYS A CA 1
ATOM 2127 C C . CYS A 1 276 ? -17.648 -1.618 12.335 1.00 88.62 276 CYS A C 1
ATOM 2129 O O . CYS A 1 276 ? -17.703 -2.786 11.943 1.00 88.62 276 CYS A O 1
ATOM 2131 N N . GLU A 1 277 ? -18.581 -0.718 12.020 1.00 87.69 277 GLU A N 1
ATOM 2132 C CA . GLU A 1 277 ? -19.725 -0.960 11.134 1.00 87.69 277 GLU A CA 1
ATOM 2133 C C . GLU A 1 277 ? -19.426 -0.599 9.669 1.00 87.69 277 GLU A C 1
ATOM 2135 O O . GLU A 1 277 ? -20.053 -1.130 8.747 1.00 87.69 277 GLU A O 1
ATOM 2140 N N . HIS A 1 278 ? -18.441 0.268 9.426 1.00 87.50 278 HIS A N 1
ATOM 2141 C CA . HIS A 1 278 ? -18.124 0.752 8.090 1.00 87.50 278 HIS A CA 1
ATOM 2142 C C . HIS A 1 278 ? -17.522 -0.366 7.208 1.00 87.50 278 HIS A C 1
ATOM 2144 O O . HIS A 1 278 ? -16.559 -1.030 7.615 1.00 87.50 278 HIS A O 1
ATOM 2150 N N . PRO A 1 279 ? -18.012 -0.584 5.968 1.00 82.88 279 PRO A N 1
ATOM 2151 C CA . PRO A 1 279 ? -17.603 -1.723 5.134 1.00 82.88 279 PRO A CA 1
ATOM 2152 C C . PRO A 1 279 ? -16.100 -1.821 4.835 1.00 82.88 279 PRO A C 1
ATOM 2154 O O . PRO A 1 279 ? -15.574 -2.925 4.688 1.00 82.88 279 PRO A O 1
ATOM 2157 N N . SER A 1 280 ? -15.405 -0.685 4.731 1.00 85.31 280 SER A N 1
ATOM 2158 C CA . SER A 1 280 ? -13.962 -0.646 4.434 1.00 85.31 280 SER A CA 1
ATOM 2159 C C . SER A 1 280 ? -13.100 -0.644 5.700 1.00 85.31 280 SER A C 1
ATOM 2161 O O . SER A 1 280 ? -12.043 -1.283 5.747 1.00 85.31 280 SER A O 1
ATOM 2163 N N . SER A 1 281 ? -13.553 0.066 6.731 1.00 90.25 281 SER A N 1
ATOM 2164 C CA . SER A 1 281 ? -12.792 0.308 7.961 1.00 90.25 281 SER A CA 1
ATOM 2165 C C . SER A 1 281 ? -12.827 -0.908 8.876 1.00 90.25 281 SER A C 1
ATOM 2167 O O . SER A 1 281 ? -11.775 -1.334 9.341 1.00 90.25 281 SER A O 1
ATOM 2169 N N . SER A 1 282 ? -13.994 -1.541 9.029 1.00 90.06 282 SER A N 1
ATOM 2170 C CA . SER A 1 282 ? -14.188 -2.745 9.848 1.00 90.06 282 SER A CA 1
ATOM 2171 C C . SER A 1 282 ? -13.176 -3.846 9.525 1.00 90.06 282 SER A C 1
ATOM 2173 O O . SER A 1 282 ? -12.485 -4.339 10.410 1.00 90.06 282 SER A O 1
ATOM 2175 N N . VAL A 1 283 ? -12.984 -4.162 8.241 1.00 90.00 283 VAL A N 1
ATOM 2176 C CA . VAL A 1 283 ? -12.004 -5.164 7.782 1.00 90.00 283 VAL A CA 1
ATOM 2177 C C . VAL A 1 283 ? -10.567 -4.753 8.120 1.00 90.00 283 VAL A C 1
ATOM 2179 O O . VAL A 1 283 ? -9.717 -5.599 8.397 1.00 90.00 283 VAL A O 1
ATOM 2182 N N . THR A 1 284 ? -10.273 -3.455 8.081 1.00 91.50 284 THR A N 1
ATOM 2183 C CA . THR A 1 284 ? -8.952 -2.919 8.429 1.00 91.50 284 THR A CA 1
ATOM 2184 C C . THR A 1 284 ? -8.694 -3.038 9.930 1.00 91.50 284 THR A C 1
ATOM 2186 O O . THR A 1 284 ? -7.622 -3.494 10.319 1.00 91.50 284 THR A O 1
ATOM 2189 N N . ILE A 1 285 ? -9.687 -2.720 10.764 1.00 91.06 285 ILE A N 1
ATOM 2190 C CA . ILE A 1 285 ? -9.613 -2.849 12.226 1.00 91.06 285 ILE A CA 1
ATOM 2191 C C . ILE A 1 285 ? -9.475 -4.318 12.627 1.00 91.06 285 ILE A C 1
ATOM 2193 O O . ILE A 1 285 ? -8.563 -4.658 13.378 1.00 91.06 285 ILE A O 1
ATOM 2197 N N . GLN A 1 286 ? -10.307 -5.197 12.061 1.00 90.94 286 GLN A N 1
ATOM 2198 C CA . GLN A 1 286 ? -10.218 -6.648 12.248 1.00 90.94 286 GLN A CA 1
ATOM 2199 C C . GLN A 1 286 ? -8.811 -7.162 11.941 1.00 90.94 286 GLN A C 1
ATOM 2201 O O . GLN A 1 286 ? -8.231 -7.906 12.730 1.00 90.94 286 GLN A O 1
ATOM 2206 N N . LEU A 1 287 ? -8.223 -6.736 10.817 1.00 91.94 287 LEU A N 1
ATOM 2207 C CA . LEU A 1 287 ? -6.869 -7.141 10.457 1.00 91.94 287 LEU A CA 1
ATOM 2208 C C . LEU A 1 287 ? -5.832 -6.635 11.453 1.00 91.94 287 LEU A C 1
ATOM 2210 O O . LEU A 1 287 ? -5.011 -7.431 11.899 1.00 91.94 287 LEU A O 1
ATOM 2214 N N . LEU A 1 288 ? -5.864 -5.348 11.803 1.00 91.88 288 LEU A N 1
ATOM 2215 C CA . LEU A 1 288 ? -4.913 -4.771 12.752 1.00 91.88 288 LEU A CA 1
ATOM 2216 C C . LEU A 1 288 ? -4.992 -5.451 14.124 1.00 91.88 288 LEU A C 1
ATOM 2218 O O . LEU A 1 288 ? -3.948 -5.725 14.712 1.00 91.88 288 LEU A O 1
ATOM 2222 N N . ALA A 1 289 ? -6.198 -5.782 14.594 1.00 90.31 289 ALA A N 1
ATOM 2223 C CA . ALA A 1 289 ? -6.395 -6.551 15.818 1.00 90.31 289 ALA A CA 1
ATOM 2224 C C . ALA A 1 289 ? -5.802 -7.965 15.693 1.00 90.31 289 ALA A C 1
ATOM 2226 O O . ALA A 1 289 ? -5.015 -8.383 16.541 1.00 90.31 289 ALA A O 1
ATOM 2227 N N . THR A 1 290 ? -6.094 -8.655 14.586 1.00 90.31 290 THR A N 1
ATOM 2228 C CA . THR A 1 290 ? -5.638 -10.032 14.339 1.00 90.31 290 THR A CA 1
ATOM 2229 C C . THR A 1 290 ? -4.112 -10.139 14.272 1.00 90.31 290 THR A C 1
ATOM 2231 O O . THR A 1 290 ? -3.528 -11.045 14.860 1.00 90.31 290 THR A O 1
ATOM 2234 N N . VAL A 1 291 ? -3.438 -9.249 13.531 1.00 90.19 291 VAL A N 1
ATOM 2235 C CA . VAL A 1 291 ? -1.978 -9.353 13.327 1.00 90.19 291 VAL A CA 1
ATOM 2236 C C . VAL A 1 291 ? -1.159 -8.597 14.368 1.00 90.19 291 VAL A C 1
ATOM 2238 O O . VAL A 1 291 ? 0.017 -8.905 14.544 1.00 90.19 291 VAL A O 1
ATOM 2241 N N . GLY A 1 292 ? -1.748 -7.588 15.013 1.00 85.81 292 GLY A N 1
ATOM 2242 C CA . GLY A 1 292 ? -1.068 -6.724 15.972 1.00 85.81 292 GLY A CA 1
ATOM 2243 C C . GLY A 1 292 ? -1.148 -7.201 17.416 1.00 85.81 292 GLY A C 1
ATOM 2244 O O . GLY A 1 292 ? -0.341 -6.735 18.214 1.00 85.81 292 GLY A O 1
ATOM 2245 N N . SER A 1 293 ? -2.086 -8.087 17.767 1.00 84.19 293 SER A N 1
ATOM 2246 C CA . SER A 1 293 ? -2.310 -8.533 19.154 1.00 84.19 293 SER A CA 1
ATOM 2247 C C . SER A 1 293 ? -2.349 -7.348 20.140 1.00 84.19 293 SER A C 1
ATOM 2249 O O . SER A 1 293 ? -1.459 -7.212 20.984 1.00 84.19 293 SER A O 1
ATOM 2251 N N . PRO A 1 294 ? -3.303 -6.411 19.977 1.00 84.75 294 PRO A N 1
ATOM 2252 C CA . PRO A 1 294 ? -3.346 -5.196 20.780 1.00 84.75 294 PRO A CA 1
ATOM 2253 C C . PRO A 1 294 ? -3.610 -5.499 22.261 1.00 84.75 294 PRO A C 1
ATOM 2255 O O . PRO A 1 294 ? -4.073 -6.578 22.626 1.00 84.75 294 PRO A O 1
ATOM 2258 N N . SER A 1 295 ? -3.292 -4.536 23.127 1.00 86.88 295 SER A N 1
ATOM 2259 C CA . SER A 1 295 ? -3.510 -4.683 24.566 1.00 86.88 295 SER A CA 1
ATOM 2260 C C . SER A 1 295 ? -4.999 -4.684 24.917 1.00 86.88 295 SER A C 1
ATOM 2262 O O . SER A 1 295 ? -5.830 -4.134 24.194 1.00 86.88 295 SER A O 1
ATOM 2264 N N . GLU A 1 296 ? -5.331 -5.231 26.087 1.00 85.75 296 GLU A N 1
ATOM 2265 C CA . GLU A 1 296 ? -6.700 -5.240 26.619 1.00 85.75 296 GLU A CA 1
ATOM 2266 C C . GLU A 1 296 ? -7.317 -3.831 26.678 1.00 85.75 296 GLU A C 1
ATOM 2268 O O . GLU A 1 296 ? -8.502 -3.661 26.412 1.00 85.75 296 GLU A O 1
ATOM 2273 N N . GLY A 1 297 ? -6.507 -2.802 26.961 1.00 85.25 297 GLY A N 1
ATOM 2274 C CA . GLY A 1 297 ? -6.959 -1.409 26.971 1.00 85.25 297 GLY A CA 1
ATOM 2275 C C . GLY A 1 297 ? -7.492 -0.939 25.614 1.00 85.25 297 GLY A C 1
ATOM 2276 O O . GLY A 1 297 ? -8.533 -0.298 25.566 1.00 85.25 297 GLY A O 1
ATOM 2277 N N . VAL A 1 298 ? -6.839 -1.326 24.513 1.00 84.50 298 VAL A N 1
ATOM 2278 C CA . VAL A 1 298 ? -7.297 -0.996 23.151 1.00 84.50 298 VAL A CA 1
ATOM 2279 C C . VAL A 1 298 ? -8.623 -1.691 22.846 1.00 84.50 298 VAL A C 1
ATOM 2281 O O . VAL A 1 298 ? -9.526 -1.069 22.295 1.00 84.50 298 VAL A O 1
ATOM 2284 N N . PHE A 1 299 ? -8.779 -2.959 23.238 1.00 85.25 299 PHE A N 1
ATOM 2285 C CA . PHE A 1 299 ? -10.055 -3.658 23.070 1.00 85.25 299 PHE A CA 1
ATOM 2286 C C . PHE A 1 299 ? -11.172 -3.025 23.896 1.00 85.25 299 PHE A C 1
ATOM 2288 O O . PHE A 1 299 ? -12.271 -2.864 23.377 1.00 85.25 299 PHE A O 1
ATOM 2295 N N . LYS A 1 300 ? -10.895 -2.613 25.140 1.00 85.75 300 LYS A N 1
ATOM 2296 C CA . LYS A 1 300 ? -11.865 -1.884 25.969 1.00 85.75 300 LYS A CA 1
ATOM 2297 C C . LYS A 1 300 ? -12.300 -0.578 25.313 1.00 85.75 300 LYS A C 1
ATOM 2299 O O . LYS A 1 300 ? -13.495 -0.321 25.272 1.00 85.75 300 LYS A O 1
ATOM 2304 N N . SER A 1 301 ? -11.367 0.190 24.748 1.00 84.94 301 SER A N 1
ATOM 2305 C CA . SER A 1 301 ? -11.702 1.412 24.008 1.00 84.94 301 SER A CA 1
ATOM 2306 C C . SER A 1 301 ? -12.571 1.142 22.779 1.00 84.94 301 SER A C 1
ATOM 2308 O O . SER A 1 301 ? -13.461 1.922 22.493 1.00 84.94 301 SER A O 1
ATOM 2310 N N . ILE A 1 302 ? -12.342 0.049 22.043 1.00 83.19 302 ILE A N 1
ATOM 2311 C CA . ILE A 1 302 ? -13.146 -0.272 20.850 1.00 83.19 302 ILE A CA 1
ATOM 2312 C C . ILE A 1 302 ? -14.535 -0.793 21.236 1.00 83.19 302 ILE A C 1
ATOM 2314 O O . ILE A 1 302 ? -15.538 -0.375 20.659 1.00 83.19 302 ILE A O 1
ATOM 2318 N N . LEU A 1 303 ? -14.596 -1.729 22.184 1.00 86.38 303 LEU A N 1
ATOM 2319 C CA . LEU A 1 303 ? -15.840 -2.377 22.600 1.00 86.38 303 LEU A CA 1
ATOM 2320 C C . LEU A 1 303 ? -16.753 -1.426 23.374 1.00 86.38 303 LEU A C 1
ATOM 2322 O O . LEU A 1 303 ? -17.968 -1.517 23.220 1.00 86.38 303 LEU A O 1
ATOM 2326 N N . GLY A 1 304 ? -16.172 -0.528 24.173 1.00 85.50 304 GLY A N 1
ATOM 2327 C CA . GLY A 1 304 ? -16.901 0.423 24.998 1.00 85.50 304 GLY A CA 1
ATOM 2328 C C . GLY A 1 304 ? -17.819 -0.240 26.015 1.00 85.50 304 GLY A C 1
ATOM 2329 O O . GLY A 1 304 ? -17.446 -1.190 26.707 1.00 85.50 304 GLY A O 1
ATOM 2330 N N . ASP A 1 305 ? -19.030 0.298 26.113 1.00 87.06 305 ASP A N 1
ATOM 2331 C CA . ASP A 1 305 ? -20.072 -0.155 27.023 1.00 87.06 305 ASP A CA 1
ATOM 2332 C C . ASP A 1 305 ? -20.979 -1.247 26.419 1.00 87.06 305 ASP A C 1
ATOM 2334 O O . ASP A 1 305 ? -20.858 -1.674 25.268 1.00 87.06 305 ASP A O 1
ATOM 2338 N N . ALA A 1 306 ? -21.930 -1.728 27.225 1.00 88.44 306 ALA A N 1
ATOM 2339 C CA . ALA A 1 306 ? -22.863 -2.771 26.806 1.00 88.44 306 ALA A CA 1
ATOM 2340 C C . ALA A 1 306 ? -23.754 -2.347 25.622 1.00 88.44 306 ALA A C 1
ATOM 2342 O O . ALA A 1 306 ? -24.184 -3.200 24.842 1.00 88.44 306 ALA A O 1
ATOM 2343 N N . ASP A 1 307 ? -24.042 -1.053 25.478 1.00 88.00 307 ASP A N 1
ATOM 2344 C CA . ASP A 1 307 ? -24.865 -0.531 24.387 1.00 88.00 307 ASP A CA 1
ATOM 2345 C C . ASP A 1 307 ? -24.098 -0.511 23.067 1.00 88.00 307 ASP A C 1
ATOM 2347 O O . ASP A 1 307 ? -24.629 -0.945 22.041 1.00 88.00 307 ASP A O 1
ATOM 2351 N N . SER A 1 308 ? -22.821 -0.139 23.110 1.00 86.75 308 SER A N 1
ATOM 2352 C CA . SER A 1 308 ? -21.892 -0.224 21.982 1.00 86.75 308 SER A CA 1
ATOM 2353 C C . SER A 1 308 ? -21.759 -1.661 21.479 1.00 86.75 308 SER A C 1
ATOM 2355 O O . SER A 1 308 ? -21.913 -1.926 20.285 1.00 86.75 308 SER A O 1
ATOM 2357 N N . ILE A 1 309 ? -21.584 -2.625 22.389 1.00 89.31 309 ILE A N 1
ATOM 2358 C CA . ILE A 1 309 ? -21.532 -4.050 22.034 1.00 89.31 309 ILE A CA 1
ATOM 2359 C C . ILE A 1 309 ? -22.849 -4.498 21.385 1.00 89.31 309 ILE A C 1
ATOM 2361 O O . ILE A 1 309 ? -22.829 -5.130 20.326 1.00 89.31 309 ILE A O 1
ATOM 2365 N N . ARG A 1 310 ? -24.004 -4.147 21.970 1.00 89.69 310 ARG A N 1
ATOM 2366 C CA . ARG A 1 310 ? -25.322 -4.480 21.398 1.00 89.69 310 ARG A CA 1
ATOM 2367 C C . ARG A 1 310 ? -25.505 -3.898 19.998 1.00 89.69 310 ARG A C 1
ATOM 2369 O O . ARG A 1 310 ? -26.031 -4.586 19.121 1.00 89.69 310 ARG A O 1
ATOM 2376 N N . ARG A 1 311 ? -25.045 -2.667 19.772 1.00 87.75 311 ARG A N 1
ATOM 2377 C CA . ARG A 1 311 ? -25.060 -2.025 18.455 1.00 87.75 311 ARG A CA 1
ATOM 2378 C C . ARG A 1 311 ? -24.205 -2.798 17.455 1.00 87.75 311 ARG A C 1
ATOM 2380 O O . ARG A 1 311 ? -24.720 -3.182 16.408 1.00 87.75 311 ARG A O 1
ATOM 2387 N N . LEU A 1 312 ? -22.964 -3.130 17.807 1.00 88.19 312 LEU A N 1
ATOM 2388 C CA . LEU A 1 312 ? -22.082 -3.916 16.941 1.00 88.19 312 LEU A CA 1
ATOM 2389 C C . LEU A 1 312 ? -22.683 -5.284 16.592 1.00 88.19 312 LEU A C 1
ATOM 2391 O O . LEU A 1 312 ? -22.617 -5.696 15.438 1.00 88.19 312 LEU A O 1
ATOM 2395 N N . MET A 1 313 ? -23.339 -5.963 17.538 1.00 89.00 313 MET A N 1
ATOM 2396 C CA . MET A 1 313 ? -24.041 -7.229 17.272 1.00 89.00 313 MET A CA 1
ATOM 2397 C C . MET A 1 313 ? -25.202 -7.085 16.275 1.00 89.00 313 MET A C 1
ATOM 2399 O O . MET A 1 313 ? -25.553 -8.048 15.596 1.00 89.00 313 MET A O 1
ATOM 2403 N N . SER A 1 314 ? -25.814 -5.902 16.188 1.00 88.12 314 SER A N 1
ATOM 2404 C CA . SER A 1 314 ? -26.958 -5.649 15.306 1.00 88.12 314 SER A CA 1
ATOM 2405 C C . SER A 1 314 ? -26.568 -5.410 13.843 1.00 88.12 314 SER A C 1
ATOM 2407 O O . SER A 1 314 ? -27.426 -5.489 12.960 1.00 88.12 314 SER A O 1
ATOM 2409 N N . SER A 1 315 ? -25.283 -5.168 13.559 1.00 86.06 315 SER A N 1
ATOM 2410 C CA . SER A 1 315 ? -24.776 -4.943 12.207 1.00 86.06 315 SER A CA 1
ATOM 2411 C C . SER A 1 315 ? -23.876 -6.089 11.735 1.00 86.06 315 SER A C 1
ATOM 2413 O O . SER A 1 315 ? -23.091 -6.668 12.482 1.00 86.06 315 SER A O 1
ATOM 2415 N N . GLY A 1 316 ? -23.968 -6.433 10.446 1.00 85.31 316 GLY A N 1
ATOM 2416 C CA . GLY A 1 316 ? -23.158 -7.509 9.862 1.00 85.31 316 GLY A CA 1
ATOM 2417 C C . GLY A 1 316 ? -21.641 -7.289 10.016 1.00 85.31 316 GLY A C 1
ATOM 2418 O O . GLY A 1 316 ? -20.949 -8.203 10.464 1.00 85.31 316 GLY A O 1
ATOM 2419 N N . PRO A 1 317 ? -21.093 -6.109 9.657 1.00 85.62 317 PRO A N 1
ATOM 2420 C CA . PRO A 1 317 ? -19.674 -5.802 9.858 1.00 85.62 317 PRO A CA 1
ATOM 2421 C C . PRO A 1 317 ? -19.269 -5.681 11.335 1.00 85.62 317 PRO A C 1
ATOM 2423 O O . PRO A 1 317 ? -18.192 -6.159 11.695 1.00 85.62 317 PRO A O 1
ATOM 2426 N N . GLY A 1 318 ? -20.132 -5.116 12.188 1.00 85.06 318 GLY A N 1
ATOM 2427 C CA . GLY A 1 318 ? -19.884 -4.991 13.625 1.00 85.06 318 GLY A CA 1
ATOM 2428 C C . GLY A 1 318 ? -19.780 -6.354 14.310 1.00 85.06 318 GLY A C 1
ATOM 2429 O O . GLY A 1 318 ? -18.793 -6.619 14.993 1.00 85.06 318 GLY A O 1
ATOM 2430 N N . SER A 1 319 ? -20.714 -7.266 14.024 1.00 86.62 319 SER A N 1
ATOM 2431 C CA . SER A 1 319 ? -20.712 -8.632 14.561 1.00 86.62 319 SER A CA 1
ATOM 2432 C C . SER A 1 319 ? -19.433 -9.384 14.189 1.00 86.62 319 SER A C 1
ATOM 2434 O O . SER A 1 319 ? -18.867 -10.088 15.018 1.00 86.62 319 SER A O 1
ATOM 2436 N N . ARG A 1 320 ? -18.925 -9.198 12.964 1.00 85.25 320 ARG A N 1
ATOM 2437 C CA . ARG A 1 320 ? -17.650 -9.801 12.533 1.00 85.25 320 ARG A CA 1
ATOM 2438 C C . ARG A 1 320 ? -16.443 -9.196 13.239 1.00 85.25 320 ARG A C 1
ATOM 2440 O O . ARG A 1 320 ? -15.475 -9.897 13.504 1.00 85.25 320 ARG A O 1
ATOM 2447 N N . SER A 1 321 ? -16.484 -7.898 13.532 1.00 87.00 321 SER A N 1
ATOM 2448 C CA . SER A 1 321 ? -15.437 -7.250 14.324 1.00 87.00 321 SER A CA 1
ATOM 2449 C C . SER A 1 321 ? -15.410 -7.814 15.748 1.00 87.00 321 SER A C 1
ATOM 2451 O O . SER A 1 321 ? -14.340 -8.167 16.232 1.00 87.00 321 SER A O 1
ATOM 2453 N N . LEU A 1 322 ? -16.580 -8.018 16.365 1.00 87.75 322 LEU A N 1
ATOM 2454 C CA . LEU A 1 322 ? -16.698 -8.665 17.677 1.00 87.75 322 LEU A CA 1
ATOM 2455 C C . LEU A 1 322 ? -16.145 -10.095 17.691 1.00 87.75 322 LEU A C 1
ATOM 2457 O O . LEU A 1 322 ? -15.427 -10.448 18.622 1.00 87.75 322 LEU A O 1
ATOM 2461 N N . GLU A 1 323 ? -16.428 -10.898 16.659 1.00 86.94 323 GLU A N 1
ATOM 2462 C CA . GLU A 1 323 ? -15.871 -12.256 16.532 1.00 86.94 323 GLU A CA 1
ATOM 2463 C C . GLU A 1 323 ? -14.336 -12.258 16.601 1.00 86.94 323 GLU A C 1
ATOM 2465 O O . GLU A 1 323 ? -13.756 -13.144 17.218 1.00 86.94 323 GLU A O 1
ATOM 2470 N N . VAL A 1 324 ? -13.677 -11.254 16.012 1.00 86.12 324 VAL A N 1
ATOM 2471 C CA . VAL A 1 324 ? -12.210 -11.119 16.043 1.00 86.12 324 VAL A CA 1
ATOM 2472 C C . VAL A 1 324 ? -11.705 -10.638 17.403 1.00 86.12 324 VAL A C 1
ATOM 2474 O O . VAL A 1 324 ? -10.617 -11.021 17.810 1.00 86.12 324 VAL A O 1
ATOM 2477 N N . PHE A 1 325 ? -12.455 -9.783 18.097 1.00 85.00 325 PHE A N 1
ATOM 2478 C CA . PHE A 1 325 ? -12.012 -9.202 19.370 1.00 85.00 325 PHE A CA 1
ATOM 2479 C C . PHE A 1 325 ? -12.157 -10.158 20.561 1.00 85.00 325 PHE A C 1
ATOM 2481 O O . PHE A 1 325 ? -11.512 -9.946 21.584 1.00 85.00 325 PHE A O 1
ATOM 2488 N N . ILE A 1 326 ? -13.013 -11.177 20.442 1.00 78.81 326 ILE A N 1
ATOM 2489 C CA . ILE A 1 326 ? -13.297 -12.157 21.504 1.00 78.81 326 ILE A CA 1
ATOM 2490 C C . ILE A 1 326 ? -12.527 -13.480 21.285 1.00 78.81 326 ILE A C 1
ATOM 2492 O O . ILE A 1 326 ? -12.426 -14.281 22.215 1.00 78.81 326 ILE A O 1
ATOM 2496 N N . ALA A 1 327 ? -12.001 -13.715 20.076 1.00 70.75 327 ALA A N 1
ATOM 2497 C CA . ALA A 1 327 ? -11.222 -14.906 19.714 1.00 70.75 327 ALA A CA 1
ATOM 2498 C C . ALA A 1 327 ? -9.778 -14.858 20.236 1.00 70.75 327 ALA A C 1
ATOM 2500 O O . ALA A 1 327 ? -9.297 -15.931 20.671 1.00 70.75 327 ALA A O 1
#

Secondary structure (DSSP, 8-state):
------------------------------PPP--S-SPPPPPHHHHHHHHHHHHHHHHHHHHTTTTT-TT-PPPTTSGGGHHHHHHHHHHHTTTHHHHHTSTTHHHHHHHHHHHHHHTT-HHHHHHHHHHHHT-GGGTT-TTHHHHHHHHHHHGGGGTT-HHHHHHHHHHHHHHHHTHHHHTT-TTHHHHHHHHHHHHTTB-PPP--GGGHHHHHHHHHHHTTTT-TTS----S-B-S---THHHHHHHHHHHHHT--TTT--HHHHHHHHHHHHHSTTHHHHHHHHHHHH---HHHHHHHH-SHHHHHHHHHSHHHHHHHHHHH-

pLDDT: mean 77.41, std 22.11, range [24.77, 97.81]

Sequence (327 aa):
MARGGRNRRKSVGYQQQQDDDTRNDDNTTAAPRRNETGPPARSLAAKEKAKDLTSYLRSVGEVLKLGEASSGEPLADVTANLPMIAAVLEELKGQEGLLLQDQTGSKHLQRLVRFLKNNNLGEELVDLCSRLLEKTDMYYDQYGSHVVQEAVACLVAQLDNEQVWSMLKTLVKYIIENFSDMVWDACATHIIRSLALTLAGYVQPSTSSNKKKKKKQQQQNAAASGRDTALTLPSHKLEKGAPTYCSKLIAKLCGCLDSVETGDESQQQQQLSELCEHPSSSVTIQLLATVGSPSEGVFKSILGDADSIRRLMSSGPGSRSLEVFIA

Foldseek 3Di:
DDDDDDDDDDDDDDDDDDDDDDDDDDDDPDDPPDPPLADDDDDPVLLVVLVVLLVVLVVVCVVLVLPPCPPLAADPPVVVCVVVLVVNLVVCVPSLVSQQLPQRSLVSLLSNLVNCLSNVVLVSLLVSLLVLLVPPSSQLHPRSLVSNLSSLLSCLVVLVPPSSVVSLVVSLVVCLVCVVNLLQGQSNLSNLLSSLCSQLQARDDDPDPVCVVVVVVVQVVCVVVPNNQADDGHPDGDPRHHLQSLLVSLVSLLVVLPPPDDDDLVVSQVVLLVLLQRPSNVSSNLSSCQRNVHDPVSLCSNCPDPVSVVSLCVHSSSVSSVVSSVD

Radius of gyration: 23.01 Å; chains: 1; bounding box: 62×53×60 Å

Organism: Perkinsus olseni (NCBI:txid32597)